Protein 3IPI (pdb70)

InterPro domains:
  IPR000092 Polyprenyl synthetase-like [PF00348] (38-240)
  IPR000092 Polyprenyl synthetase-like [cd00685] (33-288)
  IPR008949 Isoprenoid synthase domain superfamily [G3DSA:1.10.600.10] (10-295)
  IPR008949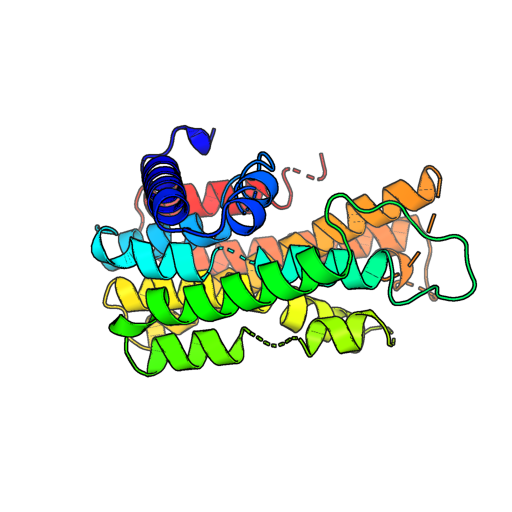 Isoprenoid synthase domain superfamily [SSF48576] (30-287)
  IPR053662 Geranylfarnesyl diphosphate synthase-like [NF040627] (11-295)

CATH classification: 1.10.600.10

B-factor: mean 26.93, std 13.24, range [8.99, 65.0]

Sequence (261 aa):
NIEEWEEYRYVEAGIKESITLIEDPGLKKVEHVCHSGGKRIRPIILLLVSEICSGSYSRSLNAALAVEHSASLIHDDLLDQGLVRRNLPSAPEKFGPSGALLCGDYLIAKSIAFISPYGEKVIQDFGKAGDAEGEVLDLKENDYFKCIYKKTASLFAISASIGAYTGGAEEELAERFSHFGNALGTAYQIVDDILEFLEVVEGETLPHIYKSTSKEEALKKSIDCVKLHVAAAKETLETFRECPARDKLFQITDYITVDLE

Radius of gyration: 18.59 Å; Cα contacts (8 Å, |Δi|>4): 343; chains: 1; bounding box: 44×39×52 Å

Secondary structure (DSSP, 8-state):
-GGGSHHHHHHHHHHHHHHHT--SHHHH--HHHHTT----HHHHHHHHHHHHHHS--GGGHHHHHHH--HHHHHHHHHHHHHTS-TTSPPPP-SS-HHHHHHHHHHHHHHHHHHHGGG-HHHHHHHHHH---HHHHHHH--HHHHHHHIIIIIHHHHHHHHHHHHHTT--HHHHHHHHHHHHHHHHHHHHHHHHHHHHHHHH---HHHH---S-HHHHHHHHHHHHHHHHHHHHHHHTTSPPSHHHHHHHHHHHHTTT---

GO terms:
  GO:0004659 prenyltransferase activity (F, IDA)

Structure (mmCIF, N/CA/C/O backbone):
data_3IPI
#
_entry.id   3IPI
#
_cell.length_a   68.160
_cell.length_b   81.273
_cell.length_c   49.689
_cell.angle_alpha   90.00
_cell.angle_beta   90.00
_cell.angle_gamma   90.00
#
_symmetry.space_group_name_H-M   'P 21 21 2'
#
loop_
_entity.id
_entity.type
_entity.pdbx_description
1 polymer Geranyltranstransferase
2 non-polymer 'MALONIC ACID'
3 water water
#
loop_
_atom_site.group_PDB
_atom_site.id
_atom_site.type_symbol
_atom_site.label_atom_id
_atom_site.label_alt_id
_atom_site.label_comp_id
_atom_site.label_asym_id
_atom_site.label_entity_id
_atom_site.label_seq_id
_atom_site.pdbx_PDB_ins_code
_atom_site.Cartn_x
_atom_site.Cartn_y
_atom_site.Cartn_z
_atom_site.occupancy
_atom_site.B_iso_or_equiv
_atom_site.auth_seq_id
_atom_site.auth_comp_id
_atom_site.auth_asym_id
_atom_site.auth_atom_id
_atom_site.pdbx_PDB_model_num
ATOM 1 N N . ASN A 1 4 ? 57.566 31.312 28.538 1.00 39.39 12 ASN A N 1
ATOM 2 C CA . ASN A 1 4 ? 56.402 30.382 28.607 1.00 40.02 12 ASN A CA 1
ATOM 3 C C . ASN A 1 4 ? 56.551 29.234 27.615 1.00 37.88 12 ASN A C 1
ATOM 4 O O . ASN A 1 4 ? 55.886 29.198 26.580 1.00 36.74 12 ASN A O 1
ATOM 9 N N . ILE A 1 5 ? 57.433 28.296 27.944 1.00 36.76 13 ILE A N 1
ATOM 10 C CA . ILE A 1 5 ? 57.679 27.141 27.093 1.00 34.48 13 ILE A CA 1
ATOM 11 C C . ILE A 1 5 ? 56.430 26.265 26.994 1.00 33.03 13 ILE A C 1
ATOM 12 O O . ILE A 1 5 ? 56.203 25.605 25.981 1.00 28.66 13 ILE A O 1
ATOM 17 N N . GLU A 1 6 ? 55.614 26.277 28.043 1.00 33.26 14 GLU A N 1
ATOM 18 C CA . GLU A 1 6 ? 54.393 25.480 28.061 1.00 35.03 14 GLU A CA 1
ATOM 19 C C . GLU A 1 6 ? 53.438 25.874 26.938 1.00 33.66 14 GLU A C 1
ATOM 20 O O . GLU A 1 6 ? 52.466 25.173 26.667 1.00 33.56 14 GLU A O 1
ATOM 26 N N . GLU A 1 7 ? 53.729 26.992 26.281 1.00 32.49 15 GLU A N 1
ATOM 27 C CA . GLU A 1 7 ? 52.895 27.478 25.187 1.00 31.07 15 GLU A CA 1
ATOM 28 C C . GLU A 1 7 ? 53.404 27.025 23.816 1.00 28.45 15 GLU A C 1
ATOM 29 O O . GLU A 1 7 ? 52.699 27.155 22.813 1.00 27.45 15 GLU A O 1
ATOM 35 N N . TRP A 1 8 ? 54.622 26.492 23.773 1.00 23.21 16 TRP A N 1
ATOM 36 C CA . TRP A 1 8 ? 55.208 26.040 22.513 1.00 22.08 16 TRP A CA 1
ATOM 37 C C . TRP A 1 8 ? 54.557 24.775 21.964 1.00 21.37 16 TRP A C 1
ATOM 38 O O . TRP A 1 8 ? 54.163 23.891 22.720 1.00 22.67 16 TRP A O 1
ATOM 49 N N . GLU A 1 9 ? 54.458 24.689 20.642 1.00 21.59 17 GLU A N 1
ATOM 50 C CA . GLU A 1 9 ? 53.884 23.515 19.999 1.00 22.52 17 GLU A CA 1
ATOM 51 C C . GLU A 1 9 ? 54.740 22.298 20.367 1.00 21.27 17 GLU A C 1
ATOM 52 O O . GLU A 1 9 ? 54.220 21.197 20.570 1.00 19.72 17 GLU A O 1
ATOM 58 N N . GLU A 1 10 ? 56.055 22.505 20.445 1.00 18.51 18 GLU A N 1
ATOM 59 C CA . GLU A 1 10 ? 56.979 21.429 20.796 1.00 17.65 18 GLU A CA 1
ATOM 60 C C . GLU A 1 10 ? 56.674 20.875 22.186 1.00 17.45 18 GLU A C 1
ATOM 61 O O . GLU A 1 10 ? 56.713 19.661 22.400 1.00 16.52 18 GLU A O 1
ATOM 67 N N . TYR A 1 11 ? 56.386 21.765 23.132 1.00 16.19 19 TYR A N 1
ATOM 68 C CA . TYR A 1 11 ? 56.068 21.342 24.493 1.00 17.09 19 TYR A CA 1
ATOM 69 C C . TYR A 1 11 ? 54.789 20.509 24.478 1.00 18.17 19 TYR A C 1
ATOM 70 O O . TYR A 1 11 ? 54.719 19.439 25.088 1.00 17.16 19 TYR A O 1
ATOM 79 N N . ARG A 1 12 ? 53.775 21.001 23.774 1.00 18.14 20 ARG A N 1
ATOM 80 C CA . ARG A 1 12 ? 52.500 20.295 23.705 1.00 18.75 20 ARG A CA 1
ATOM 81 C C . ARG A 1 12 ? 52.607 18.905 23.084 1.00 16.61 20 ARG A C 1
ATOM 82 O O . ARG A 1 12 ? 51.940 17.975 23.525 1.00 17.38 20 ARG A O 1
ATOM 90 N N . TYR A 1 13 ? 53.450 18.768 22.064 1.00 17.25 21 TYR A N 1
ATOM 91 C CA . TYR A 1 13 ? 53.635 17.486 21.393 1.00 15.20 21 TYR A CA 1
ATOM 92 C C . TYR A 1 13 ? 54.276 16.488 22.357 1.00 14.66 21 TYR A C 1
ATOM 93 O O . TYR A 1 13 ? 53.848 15.339 22.451 1.00 14.13 21 TYR A O 1
ATOM 102 N N . VAL A 1 14 ? 55.303 16.928 23.078 1.00 14.12 22 VAL A N 1
ATOM 103 C CA . VAL A 1 14 ? 55.961 16.055 24.042 1.00 15.22 22 VAL A CA 1
ATOM 104 C C . VAL A 1 14 ? 54.970 15.642 25.132 1.00 15.58 22 VAL A C 1
ATOM 105 O O . VAL A 1 14 ? 54.902 14.479 25.518 1.00 14.66 22 VAL A O 1
ATOM 109 N N . GLU A 1 15 ? 54.205 16.602 25.636 1.00 16.05 23 GLU A N 1
ATOM 110 C CA . GLU A 1 15 ? 53.231 16.301 26.678 1.00 17.50 23 GLU A CA 1
ATOM 111 C C . GLU A 1 15 ? 52.217 15.268 26.182 1.00 15.82 23 GLU A C 1
ATOM 112 O O . GLU A 1 15 ? 51.814 14.367 26.923 1.00 14.68 23 GLU A O 1
ATOM 118 N N . ALA A 1 16 ? 51.802 15.410 24.930 1.00 15.23 24 ALA A N 1
ATOM 119 C CA . ALA A 1 16 ? 50.855 14.481 24.325 1.00 15.20 24 ALA A CA 1
ATOM 120 C C . ALA A 1 16 ? 51.468 13.078 24.270 1.00 15.41 24 ALA A C 1
ATOM 121 O O . ALA A 1 16 ? 50.818 12.081 24.604 1.00 14.31 24 ALA A O 1
ATOM 123 N N . GLY A 1 17 ? 52.724 13.010 23.843 1.00 14.66 25 GLY A N 1
ATOM 124 C CA . GLY A 1 17 ? 53.412 11.733 23.766 1.00 13.23 25 GLY A CA 1
ATOM 125 C C . GLY A 1 17 ? 53.534 11.088 25.138 1.00 14.48 25 GLY A C 1
ATOM 126 O O . GLY A 1 17 ? 53.356 9.874 25.286 1.00 13.64 25 GLY A O 1
ATOM 127 N N . ILE A 1 18 ? 53.838 11.902 26.146 1.00 12.69 26 ILE A N 1
ATOM 128 C CA . ILE A 1 18 ? 53.983 11.413 27.515 1.00 12.59 26 ILE A CA 1
ATOM 129 C C . ILE A 1 18 ? 52.653 10.849 28.012 1.00 13.77 26 ILE A C 1
ATOM 130 O O . ILE A 1 18 ? 52.600 9.762 28.589 1.00 12.94 26 ILE A O 1
ATOM 135 N N . LYS A 1 19 ? 51.573 11.587 27.783 1.00 13.38 27 LYS A N 1
ATOM 136 C CA . LYS A 1 19 ? 50.273 11.116 28.213 1.00 12.84 27 LYS A CA 1
ATOM 137 C C . LYS A 1 19 ? 49.878 9.827 27.508 1.00 11.84 27 LYS A C 1
ATOM 138 O O . LYS A 1 19 ? 49.391 8.903 28.148 1.00 14.93 27 LYS A O 1
ATOM 144 N N . GLU A 1 20 ? 50.091 9.751 26.198 1.00 11.74 28 GLU A N 1
ATOM 145 C CA . GLU A 1 20 ? 49.745 8.538 25.461 1.00 15.17 28 GLU A CA 1
ATOM 146 C C . GLU A 1 20 ? 50.575 7.385 26.019 1.00 15.62 28 GLU A C 1
ATOM 147 O O . GLU A 1 20 ? 50.075 6.278 26.205 1.00 16.11 28 GLU A O 1
ATOM 153 N N . SER A 1 21 ? 51.845 7.667 26.297 1.00 15.20 29 SER A N 1
ATOM 154 C CA . SER A 1 21 ? 52.767 6.672 26.841 1.00 18.50 29 SER A CA 1
ATOM 155 C C . SER A 1 21 ? 52.233 6.094 28.151 1.00 17.48 29 SER A C 1
ATOM 156 O O . SER A 1 21 ? 52.308 4.886 28.394 1.00 18.01 29 SER A O 1
ATOM 159 N N . ILE A 1 22 ? 51.690 6.970 28.989 1.00 17.57 30 ILE A N 1
ATOM 160 C CA . ILE A 1 22 ? 51.139 6.567 30.276 1.00 16.98 30 ILE A CA 1
ATOM 161 C C . ILE A 1 22 ? 49.933 5.649 30.115 1.00 17.38 30 ILE A C 1
ATOM 162 O O . ILE A 1 22 ? 49.765 4.721 30.902 1.00 16.92 30 ILE A O 1
ATOM 167 N N . THR A 1 23 ? 49.106 5.887 29.094 1.00 16.28 31 THR A N 1
ATOM 168 C CA . THR A 1 23 ? 47.934 5.041 28.881 1.00 17.94 31 THR A CA 1
ATOM 169 C C . THR A 1 23 ? 48.314 3.598 28.551 1.00 18.69 31 THR A C 1
ATOM 170 O O . THR A 1 23 ? 47.485 2.702 28.662 1.00 18.65 31 THR A O 1
ATOM 174 N N . LEU A 1 24 ? 49.562 3.381 28.151 1.00 19.69 32 LEU A N 1
ATOM 175 C CA . LEU A 1 24 ? 50.045 2.047 27.787 1.00 20.91 32 LEU A CA 1
ATOM 176 C C . LEU A 1 24 ? 50.411 1.163 28.983 1.00 22.01 32 LEU A C 1
ATOM 177 O O . LEU A 1 24 ? 50.465 -0.066 28.866 1.00 21.04 32 LEU A O 1
ATOM 182 N N . ILE A 1 25 ? 50.672 1.786 30.126 1.00 20.93 33 ILE A N 1
ATOM 183 C CA . ILE A 1 25 ? 51.061 1.052 31.326 1.00 21.14 33 ILE A CA 1
ATOM 184 C C . ILE A 1 25 ? 49.901 0.272 31.936 1.00 22.99 33 ILE A C 1
ATOM 185 O O . ILE A 1 25 ? 48.917 0.858 32.375 1.00 22.58 33 ILE A O 1
ATOM 190 N N . GLU A 1 26 ? 50.034 -1.050 31.974 1.00 25.49 34 GLU A N 1
ATOM 191 C CA . GLU A 1 26 ? 48.993 -1.912 32.520 1.00 28.37 34 GLU A CA 1
ATOM 192 C C . GLU A 1 26 ? 49.013 -2.028 34.040 1.00 29.22 34 GLU A C 1
ATOM 193 O O . GLU A 1 26 ? 47.965 -1.976 34.680 1.00 29.62 34 GLU A O 1
ATOM 199 N N . ASP A 1 27 ? 50.197 -2.188 34.619 1.00 29.12 35 ASP A N 1
ATOM 200 C CA . ASP A 1 27 ? 50.300 -2.307 36.070 1.00 29.94 35 ASP A CA 1
ATOM 201 C C . ASP A 1 27 ? 49.887 -0.995 36.734 1.00 28.71 35 ASP A C 1
ATOM 202 O O . ASP A 1 27 ? 50.515 0.041 36.526 1.00 27.50 35 ASP A O 1
ATOM 207 N N . PRO A 1 28 ? 48.809 -1.026 37.537 1.00 30.24 36 PRO A N 1
ATOM 208 C CA . PRO A 1 28 ? 48.298 0.156 38.240 1.00 29.45 36 PRO A CA 1
ATOM 209 C C . PRO A 1 28 ? 49.364 0.874 39.060 1.00 29.04 36 PRO A C 1
ATOM 210 O O . PRO A 1 28 ? 49.453 2.102 39.037 1.00 28.81 36 PRO A O 1
ATOM 214 N N . GLY A 1 29 ? 50.165 0.097 39.784 1.00 29.27 37 GLY A N 1
ATOM 215 C CA . GLY A 1 29 ? 51.219 0.663 40.608 1.00 28.45 37 GLY A CA 1
ATOM 216 C C . GLY A 1 29 ? 52.272 1.394 39.800 1.00 27.05 37 GLY A C 1
ATOM 217 O O . GLY A 1 29 ? 52.629 2.525 40.128 1.00 25.98 37 GLY A O 1
ATOM 218 N N . LEU A 1 30 ? 52.785 0.748 38.755 1.00 24.84 38 LEU A N 1
ATOM 219 C CA . LEU A 1 30 ? 53.788 1.375 37.900 1.00 24.22 38 LEU A CA 1
ATOM 220 C C . LEU A 1 30 ? 53.211 2.627 37.253 1.00 22.24 38 LEU A C 1
ATOM 221 O O . LEU A 1 30 ? 53.859 3.671 37.203 1.00 21.35 38 LEU A O 1
ATOM 226 N N . LYS A 1 31 ? 51.988 2.517 36.751 1.00 21.52 39 LYS A N 1
ATOM 227 C CA . LYS A 1 31 ? 51.339 3.649 36.103 1.00 20.44 39 LYS A CA 1
ATOM 228 C C . LYS A 1 31 ? 51.286 4.830 37.065 1.00 20.13 39 LYS A C 1
ATOM 229 O O . LYS A 1 31 ? 51.619 5.956 36.703 1.00 18.74 39 LYS A O 1
ATOM 235 N N . LYS A 1 32 ? 50.885 4.568 38.304 1.00 21.49 40 LYS A N 1
ATOM 236 C CA . LYS A 1 32 ? 50.790 5.626 39.302 1.00 22.02 40 LYS A CA 1
ATOM 237 C C . LYS A 1 32 ? 52.157 6.270 39.565 1.00 20.83 40 LYS A C 1
ATOM 238 O O . LYS A 1 32 ? 52.268 7.491 39.695 1.00 19.92 40 LYS A O 1
ATOM 252 N N . VAL A 1 34 ? 54.811 6.358 37.472 1.00 19.45 42 VAL A N 1
ATOM 253 C CA . VAL A 1 34 ? 55.222 7.108 36.292 1.00 18.22 42 VAL A CA 1
ATOM 254 C C . VAL A 1 34 ? 54.476 8.435 36.225 1.00 17.13 42 VAL A C 1
ATOM 255 O O . VAL A 1 34 ? 55.064 9.470 35.923 1.00 20.42 42 VAL A O 1
ATOM 259 N N . GLU A 1 35 ? 53.182 8.401 36.512 1.00 19.49 43 GLU A N 1
ATOM 260 C CA . GLU A 1 35 ? 52.379 9.617 36.504 1.00 20.79 43 GLU A CA 1
ATOM 261 C C . GLU A 1 35 ? 52.977 10.630 37.484 1.00 22.17 43 GLU A C 1
ATOM 262 O O . GLU A 1 35 ? 53.019 11.831 37.204 1.00 22.44 43 GLU A O 1
ATOM 268 N N . HIS A 1 36 ? 53.460 10.142 38.624 1.00 23.75 44 HIS A N 1
ATOM 269 C CA . HIS A 1 36 ? 54.054 11.019 39.631 1.00 25.29 44 HIS A CA 1
ATOM 270 C C . HIS A 1 36 ? 55.339 11.686 39.149 1.00 25.91 44 HIS A C 1
ATOM 271 O O . HIS A 1 36 ? 55.498 12.899 39.279 1.00 25.58 44 HIS A O 1
ATOM 278 N N . VAL A 1 37 ? 56.259 10.898 38.601 1.00 26.59 45 VAL A N 1
ATOM 279 C CA . VAL A 1 37 ? 57.524 11.449 38.130 1.00 27.20 45 VAL A CA 1
ATOM 280 C C . VAL A 1 37 ? 57.353 12.444 36.984 1.00 27.00 45 VAL A C 1
ATOM 281 O O . VAL A 1 37 ? 58.147 13.375 36.846 1.00 25.85 45 VAL A O 1
ATOM 285 N N . CYS A 1 38 ? 56.318 12.255 36.170 1.00 25.40 46 CYS A N 1
ATOM 286 C CA . CYS A 1 38 ? 56.065 13.155 35.046 1.00 28.48 46 CYS A CA 1
ATOM 287 C C . CYS A 1 38 ? 55.351 14.420 35.509 1.00 30.40 46 CYS A C 1
ATOM 288 O O . CYS A 1 38 ? 55.478 15.477 34.896 1.00 29.78 46 CYS A O 1
ATOM 291 N N . HIS A 1 39 ? 54.603 14.300 36.599 1.00 34.70 47 HIS A N 1
ATOM 292 C CA . HIS A 1 39 ? 53.863 15.424 37.165 1.00 38.52 47 HIS A CA 1
ATOM 293 C C . HIS A 1 39 ? 54.769 16.183 38.137 1.00 40.11 47 HIS A C 1
ATOM 294 O O . HIS A 1 39 ? 54.407 16.416 39.293 1.00 40.11 47 HIS A O 1
ATOM 301 N N . SER A 1 40 ? 55.951 16.564 37.663 1.00 40.96 48 SER A N 1
ATOM 302 C CA . SER A 1 40 ? 56.910 17.284 38.495 1.00 42.63 48 SER A CA 1
ATOM 303 C C . SER A 1 40 ? 56.945 18.781 38.210 1.00 42.48 48 SER A C 1
ATOM 304 O O . SER A 1 40 ? 57.628 19.536 38.903 1.00 42.62 48 SER A O 1
ATOM 307 N N . GLY A 1 41 ? 56.206 19.208 37.191 1.00 42.35 49 GLY A N 1
ATOM 308 C CA . GLY A 1 41 ? 56.181 20.616 36.843 1.00 42.04 49 GLY A CA 1
ATOM 309 C C . GLY A 1 41 ? 57.378 21.010 36.000 1.00 41.11 49 GLY A C 1
ATOM 310 O O . GLY A 1 41 ? 57.595 22.193 35.727 1.00 42.70 49 GLY A O 1
ATOM 311 N N . GLY A 1 42 ? 58.158 20.015 35.590 1.00 39.50 50 GLY A N 1
ATOM 312 C CA . GLY A 1 42 ? 59.325 20.278 34.770 1.00 36.01 50 GLY A CA 1
ATOM 313 C C . GLY A 1 42 ? 58.949 20.869 33.424 1.00 33.20 50 GLY A C 1
ATOM 314 O O . GLY A 1 42 ? 57.780 20.860 33.034 1.00 32.06 50 GLY A O 1
ATOM 315 N N . LYS A 1 43 ? 59.942 21.375 32.702 1.00 29.53 51 LYS A N 1
ATOM 316 C CA . LYS A 1 43 ? 59.695 21.987 31.404 1.00 26.58 51 LYS A CA 1
ATOM 317 C C . LYS A 1 43 ? 60.033 21.083 30.219 1.00 23.13 51 LYS A C 1
ATOM 318 O O . LYS A 1 43 ? 60.056 21.540 29.081 1.00 20.80 51 LYS A O 1
ATOM 324 N N . ARG A 1 44 ? 60.293 19.805 30.485 1.00 20.00 52 ARG A N 1
ATOM 325 C CA . ARG A 1 44 ? 60.622 18.855 29.423 1.00 18.05 52 ARG A CA 1
ATOM 326 C C . ARG A 1 44 ? 61.715 19.420 28.508 1.00 15.93 52 ARG A C 1
ATOM 327 O O . ARG A 1 44 ? 61.639 19.314 27.280 1.00 15.01 52 ARG A O 1
ATOM 335 N N . ILE A 1 45 ? 62.740 20.002 29.112 1.00 14.87 53 ILE A N 1
ATOM 336 C CA . ILE A 1 45 ? 63.827 20.613 28.357 1.00 16.07 53 ILE A CA 1
ATOM 337 C C . ILE A 1 45 ? 64.545 19.705 27.360 1.00 14.96 53 ILE A C 1
ATOM 338 O O . ILE A 1 45 ? 64.703 20.062 26.190 1.00 16.00 53 ILE A O 1
ATOM 343 N N . ARG A 1 46 ? 64.985 18.539 27.817 1.00 13.91 54 ARG A N 1
ATOM 344 C CA . ARG A 1 46 ? 65.722 17.625 26.948 1.00 13.11 54 ARG A CA 1
ATOM 345 C C . ARG A 1 46 ? 64.948 17.170 25.709 1.00 12.83 54 ARG A C 1
ATOM 346 O O . ARG A 1 46 ? 65.453 17.269 24.590 1.00 9.93 54 ARG A O 1
ATOM 354 N N . PRO A 1 47 ? 63.717 16.660 25.884 1.00 11.94 55 PRO A N 1
ATOM 355 C CA . PRO A 1 47 ? 62.985 16.235 24.687 1.00 13.00 55 PRO A CA 1
ATOM 356 C C . PRO A 1 47 ? 62.636 17.403 23.761 1.00 12.76 55 PRO A C 1
ATOM 357 O O . PRO A 1 47 ? 62.591 17.245 22.543 1.00 13.32 55 PRO A O 1
ATOM 361 N N . ILE A 1 48 ? 62.394 18.577 24.335 1.00 13.16 56 ILE A N 1
ATOM 362 C CA . ILE A 1 48 ? 62.073 19.741 23.519 1.00 11.67 56 ILE A CA 1
ATOM 363 C C . ILE A 1 48 ? 63.306 20.131 22.700 1.00 10.95 56 ILE A C 1
ATOM 364 O O . ILE A 1 48 ? 63.205 20.436 21.517 1.00 11.49 56 ILE A O 1
ATOM 369 N N . ILE A 1 49 ? 64.477 20.096 23.323 1.00 9.38 57 ILE A N 1
ATOM 370 C CA . ILE A 1 49 ? 65.710 20.412 22.607 1.00 11.58 57 ILE A CA 1
ATOM 371 C C . ILE A 1 49 ? 65.848 19.457 21.421 1.00 12.16 57 ILE A C 1
ATOM 372 O O . ILE A 1 49 ? 66.234 19.866 20.324 1.00 11.61 57 ILE A O 1
ATOM 377 N N . LEU A 1 50 ? 65.510 18.188 21.633 1.00 12.04 58 LEU A N 1
ATOM 378 C CA . LEU A 1 50 ? 65.611 17.201 20.558 1.00 11.46 58 LEU A CA 1
ATOM 379 C C . LEU A 1 50 ? 64.694 17.556 19.392 1.00 12.68 58 LEU A C 1
ATOM 380 O O . LEU A 1 50 ? 65.109 17.499 18.232 1.00 11.87 58 LEU A O 1
ATOM 385 N N . LEU A 1 51 ? 63.447 17.916 19.692 1.00 12.54 59 LEU A N 1
ATOM 386 C CA . LEU A 1 51 ? 62.513 18.292 18.636 1.00 12.74 59 LEU A CA 1
ATOM 387 C C . LEU A 1 51 ?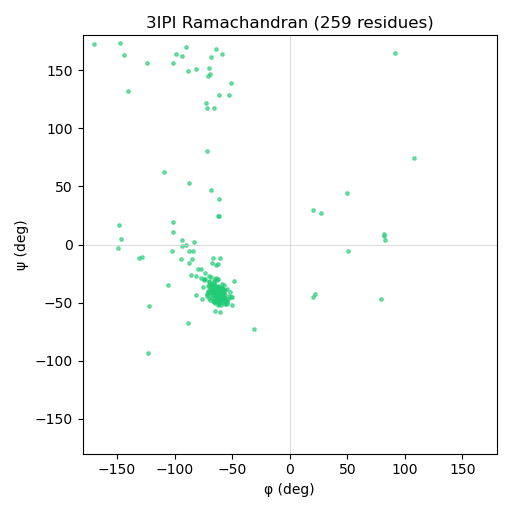 62.961 19.574 17.937 1.00 12.29 59 LEU A C 1
ATOM 388 O O . LEU A 1 51 ? 62.876 19.682 16.716 1.00 13.20 59 LEU A O 1
ATOM 393 N N . LEU A 1 52 ? 63.432 20.550 18.705 1.00 12.43 60 LEU A N 1
ATOM 394 C CA . LEU A 1 52 ? 63.868 21.811 18.109 1.00 14.01 60 LEU A CA 1
ATOM 395 C C . LEU A 1 52 ? 65.032 21.603 17.152 1.00 15.76 60 LEU A C 1
ATOM 396 O O . LEU A 1 52 ? 65.101 22.233 16.091 1.00 15.29 60 LEU A O 1
ATOM 401 N N . VAL A 1 53 ? 65.949 20.716 17.515 1.00 13.52 61 VAL A N 1
ATOM 402 C CA . VAL A 1 53 ? 67.084 20.456 16.640 1.00 14.03 61 VAL A CA 1
ATOM 403 C C . VAL A 1 53 ? 66.618 19.786 15.349 1.00 14.44 61 VAL A C 1
ATOM 404 O O . VAL A 1 53 ? 67.092 20.124 14.259 1.00 14.25 61 VAL A O 1
ATOM 408 N N . SER A 1 54 ? 65.681 18.847 15.461 1.00 14.87 62 SER A N 1
ATOM 409 C CA . SER A 1 54 ? 65.162 18.178 14.274 1.00 14.98 62 SER A CA 1
ATOM 410 C C . SER A 1 54 ? 64.556 19.239 13.357 1.00 16.81 62 SER A C 1
ATOM 411 O O . SER A 1 54 ? 64.725 19.176 12.132 1.00 17.21 62 SER A O 1
ATOM 414 N N . GLU A 1 55 ? 63.857 20.210 13.946 1.00 15.97 63 GLU A N 1
ATOM 415 C CA . GLU A 1 55 ? 63.245 21.297 13.171 1.00 19.52 63 GLU A CA 1
ATOM 416 C C . GLU A 1 55 ? 64.287 22.142 12.453 1.00 18.73 63 GLU A C 1
ATOM 417 O O . GLU A 1 55 ? 64.095 22.525 11.305 1.00 20.29 63 GLU A O 1
ATOM 423 N N . ILE A 1 56 ? 65.368 22.473 13.155 1.00 18.74 64 ILE A N 1
ATOM 424 C CA . ILE A 1 56 ? 66.446 23.269 12.576 1.00 18.94 64 ILE A CA 1
ATOM 425 C C . ILE A 1 56 ? 66.993 22.576 11.328 1.00 19.80 64 ILE A C 1
ATOM 426 O O . ILE A 1 56 ? 67.198 23.199 10.287 1.00 19.96 64 ILE A O 1
ATOM 431 N N . CYS A 1 57 ? 67.228 21.276 11.449 1.00 19.29 65 CYS A N 1
ATOM 432 C CA . CYS A 1 57 ? 67.785 20.482 10.362 1.00 20.10 65 CYS A CA 1
ATOM 433 C C . CYS A 1 57 ? 66.839 20.088 9.236 1.00 20.93 65 CYS A C 1
ATOM 434 O O . CYS A 1 57 ? 67.283 19.904 8.107 1.00 21.71 65 CYS A O 1
ATOM 437 N N . SER A 1 58 ? 65.550 19.950 9.528 1.00 20.50 66 SER A N 1
ATOM 438 C CA . SER A 1 58 ? 64.611 19.512 8.498 1.00 21.56 66 SER A CA 1
ATOM 439 C C . SER A 1 58 ? 63.343 20.332 8.349 1.00 22.89 66 SER A C 1
ATOM 440 O O . SER A 1 58 ? 62.601 20.148 7.386 1.00 24.16 66 SER A O 1
ATOM 443 N N . GLY A 1 59 ? 63.079 21.218 9.301 1.00 22.13 67 GLY A N 1
ATOM 444 C CA . GLY A 1 59 ? 61.871 22.017 9.232 1.00 23.63 67 GLY A CA 1
ATOM 445 C C . GLY A 1 59 ? 60.676 21.256 9.782 1.00 25.45 67 GLY A C 1
ATOM 446 O O . GLY A 1 59 ? 59.551 21.750 9.750 1.00 25.82 67 GLY A O 1
ATOM 447 N N . SER A 1 60 ? 60.926 20.053 10.295 1.00 23.48 68 SER A N 1
ATOM 448 C CA . SER A 1 60 ? 59.885 19.200 10.859 1.00 23.88 68 SER A CA 1
ATOM 449 C C . SER A 1 60 ? 60.404 18.426 12.071 1.00 22.95 68 SER A C 1
ATOM 450 O O . SER A 1 60 ? 61.612 18.316 12.269 1.00 21.08 68 SER A O 1
ATOM 453 N N . TYR A 1 61 ? 59.490 17.888 12.875 1.00 22.79 69 TYR A N 1
ATOM 454 C CA . TYR A 1 61 ? 59.881 17.118 14.053 1.00 23.29 69 TYR A CA 1
ATOM 455 C C . TYR A 1 61 ? 58.901 15.984 14.347 1.00 23.48 69 TYR A C 1
ATOM 456 O O . TYR A 1 61 ? 59.037 15.281 15.342 1.00 20.84 69 TYR A O 1
ATOM 465 N N . SER A 1 62 ? 57.921 15.798 13.472 1.00 25.11 70 SER A N 1
ATOM 466 C CA . SER A 1 62 ? 56.923 14.755 13.677 1.00 27.38 70 SER A CA 1
ATOM 467 C C . SER A 1 62 ? 57.541 13.390 13.987 1.00 27.86 70 SER A C 1
ATOM 468 O O . SER A 1 62 ? 57.198 12.749 14.994 1.00 27.31 70 SER A O 1
ATOM 471 N N . ARG A 1 63 ? 58.463 12.967 13.125 1.00 24.69 71 ARG A N 1
ATOM 472 C CA . ARG A 1 63 ? 59.142 11.675 13.247 1.00 24.34 71 ARG A CA 1
ATOM 473 C C . ARG A 1 63 ? 60.061 11.526 14.462 1.00 21.73 71 ARG A C 1
ATOM 474 O O . ARG A 1 63 ? 60.507 10.421 14.775 1.00 20.60 71 ARG A O 1
ATOM 482 N N . SER A 1 64 ? 60.343 12.625 15.147 1.00 18.67 72 SER A N 1
ATOM 483 C CA . SER A 1 64 ? 61.260 12.583 16.283 1.00 17.03 72 SER A CA 1
ATOM 484 C C . SER A 1 64 ? 60.633 12.397 17.654 1.00 15.41 72 SER A C 1
ATOM 485 O O . SER A 1 64 ? 61.352 12.324 18.653 1.00 13.92 72 SER A O 1
ATOM 488 N N . LEU A 1 65 ? 59.308 12.307 17.717 1.00 11.14 73 LEU A N 1
ATOM 489 C CA . LEU A 1 65 ? 58.646 12.177 19.012 1.00 11.60 73 LEU A CA 1
ATOM 490 C C . LEU A 1 65 ? 59.136 11.027 19.887 1.00 10.62 73 LEU A C 1
ATOM 491 O O . LEU A 1 65 ? 59.461 11.231 21.055 1.00 11.03 73 LEU A O 1
ATOM 496 N N . ASN A 1 66 ? 59.191 9.819 19.346 1.00 9.64 74 ASN A N 1
ATOM 497 C CA . ASN A 1 66 ? 59.617 8.700 20.175 1.00 12.21 74 ASN A CA 1
ATOM 498 C C . ASN A 1 66 ? 61.053 8.806 20.661 1.00 11.08 74 ASN A C 1
ATOM 499 O O . ASN A 1 66 ? 61.380 8.296 21.737 1.00 12.15 74 ASN A O 1
ATOM 504 N N . ALA A 1 67 ? 61.910 9.469 19.891 1.00 11.82 75 ALA A N 1
ATOM 505 C CA . ALA A 1 67 ? 63.289 9.626 20.331 1.00 10.23 75 ALA A CA 1
ATOM 506 C C . ALA A 1 67 ? 63.275 10.608 21.498 1.00 11.51 75 ALA A C 1
ATOM 507 O O . ALA A 1 67 ? 63.980 10.416 22.484 1.00 10.88 75 ALA A O 1
ATOM 509 N N . ALA A 1 68 ? 62.451 11.649 21.394 1.00 10.90 76 ALA A N 1
ATOM 510 C CA . ALA A 1 68 ? 62.360 12.643 22.461 1.00 9.96 76 ALA A CA 1
ATOM 511 C C . ALA A 1 68 ? 61.836 11.982 23.741 1.00 10.60 76 ALA A C 1
ATOM 512 O O . ALA A 1 68 ? 62.339 12.230 24.837 1.00 12.05 76 ALA A O 1
ATOM 514 N N . LEU A 1 69 ? 60.820 11.139 23.598 1.00 10.09 77 LEU A N 1
ATOM 515 C CA . LEU A 1 69 ? 60.244 10.452 24.751 1.00 11.04 77 LEU A CA 1
ATOM 516 C C . LEU A 1 69 ? 61.272 9.507 25.370 1.00 11.39 77 LEU A C 1
ATOM 517 O O . LEU A 1 69 ? 61.382 9.409 26.590 1.00 11.46 77 LEU A O 1
ATOM 522 N N . ALA A 1 70 ? 62.029 8.817 24.525 1.00 11.34 78 ALA A N 1
ATOM 523 C CA . ALA A 1 70 ? 63.055 7.895 25.014 1.00 12.17 78 ALA A CA 1
ATOM 524 C C . ALA A 1 70 ? 64.044 8.649 25.912 1.00 10.64 78 ALA A C 1
ATOM 525 O O . ALA A 1 70 ? 64.385 8.186 27.000 1.00 11.19 78 ALA A O 1
ATOM 527 N N . VAL A 1 71 ? 64.489 9.820 25.463 1.00 10.16 79 VAL A N 1
ATOM 528 C CA . VAL A 1 71 ? 65.431 10.624 26.235 1.00 11.61 79 VAL A CA 1
ATOM 529 C C . VAL A 1 71 ? 64.822 11.081 27.564 1.00 13.94 79 VAL A C 1
ATOM 530 O O . VAL A 1 71 ? 65.497 11.114 28.588 1.00 13.66 79 VAL A O 1
ATOM 534 N N . GLU A 1 72 ? 63.540 11.416 27.552 1.00 13.62 80 GLU A N 1
ATOM 535 C CA . GLU A 1 72 ? 62.892 11.864 28.780 1.00 14.22 80 GLU A CA 1
ATOM 536 C C . GLU A 1 72 ? 62.713 10.682 29.729 1.00 14.14 80 GLU A C 1
ATOM 537 O O . GLU A 1 72 ? 62.861 10.820 30.947 1.00 13.81 80 GLU A O 1
ATOM 559 N N . HIS A 1 75 ? 65.886 10.114 31.422 1.00 13.82 83 HIS A N 1
ATOM 560 C CA . HIS A 1 75 ? 66.115 11.127 32.444 1.00 15.24 83 HIS A CA 1
ATOM 561 C C . H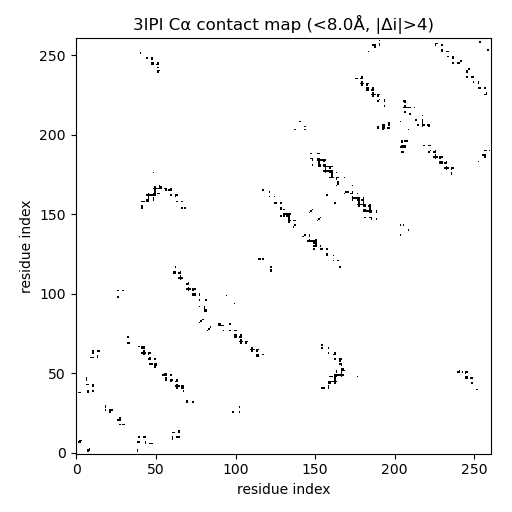IS A 1 75 ? 65.314 10.797 33.693 1.00 15.84 83 HIS A C 1
ATOM 562 O O . HIS A 1 75 ? 65.835 10.854 34.812 1.00 13.92 83 HIS A O 1
ATOM 569 N N . SER A 1 76 ? 64.043 10.460 33.500 1.00 13.26 84 SER A N 1
ATOM 570 C CA . SER A 1 76 ? 63.188 10.133 34.633 1.00 15.47 84 SER A CA 1
ATOM 571 C C . SER A 1 76 ? 63.708 8.916 35.386 1.00 14.69 84 SER A C 1
ATOM 572 O O . SER A 1 76 ? 63.682 8.882 36.614 1.00 14.75 84 SER A O 1
ATOM 575 N N . ALA A 1 77 ? 64.178 7.913 34.654 1.00 15.34 85 ALA A N 1
ATOM 576 C CA . ALA A 1 77 ? 64.701 6.720 35.309 1.00 15.48 85 ALA A CA 1
ATOM 577 C C . ALA A 1 77 ? 65.887 7.109 36.182 1.00 15.18 85 ALA A C 1
ATOM 578 O O . ALA A 1 77 ? 66.020 6.623 37.301 1.00 15.73 85 ALA A O 1
ATOM 580 N N . SER A 1 78 ? 66.744 7.992 35.678 1.00 16.50 86 SER A N 1
ATOM 581 C CA . SER A 1 78 ? 67.918 8.400 36.450 1.00 17.02 86 SER A CA 1
ATOM 582 C C . SER A 1 78 ? 67.542 9.173 37.712 1.00 17.36 86 SER A C 1
ATOM 583 O O . SER A 1 78 ? 68.194 9.023 38.745 1.00 16.63 86 SER A O 1
ATOM 586 N N . LEU A 1 79 ? 66.503 10.005 37.628 1.00 16.88 87 LEU A N 1
ATOM 587 C CA . LEU A 1 79 ? 66.052 10.781 38.784 1.00 18.30 87 LEU A CA 1
ATOM 588 C C . LEU A 1 79 ? 65.515 9.858 39.864 1.00 18.63 87 LEU A C 1
ATOM 589 O O . LEU A 1 79 ? 65.773 10.054 41.055 1.00 18.23 87 LEU A O 1
ATOM 594 N N . ILE A 1 80 ? 64.752 8.855 39.444 1.00 16.84 88 ILE A N 1
ATOM 595 C CA . ILE A 1 80 ? 64.181 7.901 40.381 1.00 17.17 88 ILE A CA 1
ATOM 596 C C . ILE A 1 80 ? 65.284 7.094 41.059 1.00 15.92 88 ILE A C 1
ATOM 597 O O . ILE A 1 80 ? 65.303 6.954 42.283 1.00 14.23 88 ILE A O 1
ATOM 602 N N . HIS A 1 81 ? 66.212 6.566 40.268 1.00 14.78 89 HIS A N 1
ATOM 603 C CA . HIS A 1 81 ? 67.296 5.775 40.844 1.00 16.14 89 HIS A CA 1
ATOM 604 C C . HIS A 1 81 ? 68.191 6.614 41.749 1.00 17.56 89 HIS A C 1
ATOM 605 O O . HIS A 1 81 ? 68.642 6.139 42.793 1.00 17.04 89 HIS A O 1
ATOM 612 N N . ASP A 1 82 ? 68.450 7.856 41.354 1.00 19.77 90 ASP A N 1
ATOM 613 C CA . ASP A 1 82 ? 69.280 8.735 42.171 1.00 21.54 90 ASP A CA 1
ATOM 614 C C . ASP A 1 82 ? 68.579 9.031 43.494 1.00 22.41 90 ASP A C 1
ATOM 615 O O . ASP A 1 82 ? 69.233 9.175 44.527 1.00 21.79 90 ASP A O 1
ATOM 620 N N . ASP A 1 83 ? 67.251 9.129 43.461 1.00 23.10 91 ASP A N 1
ATOM 621 C CA . ASP A 1 83 ? 66.494 9.387 44.682 1.00 24.83 91 ASP A CA 1
ATOM 622 C C . ASP A 1 83 ? 66.639 8.181 45.590 1.00 23.64 91 ASP A C 1
ATOM 623 O O . ASP A 1 83 ? 66.801 8.314 46.805 1.00 24.33 91 ASP A O 1
ATOM 628 N N . LEU A 1 84 ? 66.569 6.997 44.988 1.00 21.28 92 LEU A N 1
ATOM 629 C CA . LEU A 1 84 ? 66.705 5.757 45.736 1.00 19.77 92 LEU A CA 1
ATOM 630 C C . LEU A 1 84 ? 68.085 5.714 46.379 1.00 19.49 92 LEU A C 1
ATOM 631 O O . LEU A 1 84 ? 68.224 5.361 47.547 1.00 20.05 92 LEU A O 1
ATOM 636 N N . LEU A 1 85 ? 69.102 6.087 45.609 1.00 20.49 93 LEU A N 1
ATOM 637 C CA . LEU A 1 85 ? 70.471 6.104 46.102 1.00 22.33 93 LEU A CA 1
ATOM 638 C C . LEU A 1 85 ? 70.651 7.058 47.283 1.00 24.24 93 LEU A C 1
ATOM 639 O O . LEU A 1 85 ? 71.065 6.643 48.369 1.00 22.58 93 LEU A O 1
ATOM 644 N N . ASP A 1 86 ? 70.330 8.331 47.063 1.00 26.30 94 ASP A N 1
ATOM 645 C CA . ASP A 1 86 ? 70.477 9.360 48.090 1.00 29.49 94 ASP A CA 1
ATOM 646 C C . ASP A 1 86 ? 69.637 9.146 49.340 1.00 30.09 94 ASP A C 1
ATOM 647 O O . ASP A 1 86 ? 70.090 9.418 50.453 1.00 29.77 94 ASP A O 1
ATOM 652 N N . GLN A 1 87 ? 68.418 8.655 49.156 1.00 30.64 95 GLN A N 1
ATOM 653 C CA . GLN A 1 87 ? 67.501 8.463 50.269 1.00 33.27 95 GLN A CA 1
ATOM 654 C C . GLN A 1 87 ? 67.578 7.167 51.063 1.00 34.47 95 GLN A C 1
ATOM 655 O O . GLN A 1 87 ? 67.213 7.155 52.237 1.00 34.86 95 GLN A O 1
ATOM 661 N N . GLY A 1 88 ? 68.049 6.081 50.461 1.00 35.58 96 GLY A N 1
ATOM 662 C CA . GLY A 1 88 ? 68.089 4.845 51.222 1.00 36.29 96 GLY A CA 1
ATOM 663 C C . GLY A 1 88 ? 69.178 3.824 50.967 1.00 36.91 96 GLY A C 1
ATOM 664 O O . GLY A 1 88 ? 69.038 2.677 51.398 1.00 37.49 96 GLY A O 1
ATOM 665 N N . LEU A 1 89 ? 70.260 4.209 50.297 1.00 34.83 97 LEU A N 1
ATOM 666 C CA . LEU A 1 89 ? 71.327 3.251 50.028 1.00 33.94 97 LEU A CA 1
ATOM 667 C C . LEU A 1 89 ? 72.728 3.700 50.436 1.00 33.73 97 LEU A C 1
ATOM 668 O O . LEU A 1 89 ? 73.651 2.888 50.447 1.00 32.68 97 LEU A O 1
ATOM 673 N N . VAL A 1 90 ? 72.893 4.974 50.778 1.00 34.07 98 VAL A N 1
ATOM 674 C CA . VAL A 1 90 ? 74.217 5.480 51.139 1.00 36.49 98 VAL A CA 1
ATOM 675 C C . VAL A 1 90 ? 74.490 5.753 52.622 1.00 37.88 98 VAL A C 1
ATOM 676 O O . VAL A 1 90 ? 75.611 5.560 53.092 1.00 39.92 98 VAL A O 1
ATOM 680 N N . ARG A 1 91 ? 73.484 6.207 53.357 1.00 38.41 99 ARG A N 1
ATOM 681 C CA . ARG A 1 91 ? 73.663 6.495 54.781 1.00 40.33 99 ARG A CA 1
ATOM 682 C C . ARG A 1 91 ? 72.911 5.457 55.599 1.00 37.99 99 ARG A C 1
ATOM 683 O O . ARG A 1 91 ? 71.995 5.777 56.356 1.00 36.80 99 ARG A O 1
ATOM 691 N N . ARG A 1 92 ? 73.335 4.209 55.438 1.00 35.75 100 ARG A N 1
ATOM 692 C CA . ARG A 1 92 ? 72.723 3.056 56.085 1.00 34.53 100 ARG A CA 1
ATOM 693 C C . ARG A 1 92 ? 72.634 3.063 57.610 1.00 30.60 100 ARG A C 1
ATOM 694 O O . ARG A 1 92 ? 71.670 2.538 58.167 1.00 29.78 100 ARG A O 1
ATOM 702 N N . ASN A 1 93 ? 73.622 3.638 58.292 1.00 26.45 101 ASN A N 1
ATOM 703 C CA . ASN A 1 93 ? 73.595 3.658 59.757 1.00 24.41 101 ASN A CA 1
ATOM 704 C C . ASN A 1 93 ? 72.774 4.806 60.338 1.00 21.46 101 ASN A C 1
ATOM 705 O O . ASN A 1 93 ? 72.580 4.885 61.550 1.00 17.38 101 ASN A O 1
ATOM 710 N N . LEU A 1 94 ? 72.299 5.698 59.478 1.00 19.17 102 LEU A N 1
ATOM 711 C CA . LEU A 1 94 ? 71.518 6.840 59.944 1.00 20.62 102 LEU A CA 1
ATOM 712 C C . LEU A 1 94 ? 70.024 6.596 59.778 1.00 20.47 102 LEU A C 1
ATOM 713 O O . LEU A 1 94 ? 69.618 5.680 59.063 1.00 21.77 102 LEU A O 1
ATOM 718 N N . PRO A 1 95 ? 69.183 7.406 60.452 1.00 20.27 103 PRO A N 1
ATOM 719 C CA . PRO A 1 95 ? 67.732 7.247 60.351 1.00 21.30 103 PRO A CA 1
ATOM 720 C C . PRO A 1 95 ? 67.272 7.202 58.899 1.00 25.34 103 PRO A C 1
ATOM 721 O O . PRO A 1 95 ? 67.765 7.952 58.054 1.00 24.11 103 PRO A O 1
ATOM 725 N N . SER A 1 96 ? 66.334 6.306 58.615 1.00 29.59 104 SER A N 1
ATOM 726 C CA . SER A 1 96 ? 65.809 6.143 57.267 1.00 34.24 104 SER A CA 1
ATOM 727 C C . SER A 1 96 ? 65.136 7.421 56.789 1.00 36.43 104 SER A C 1
ATOM 728 O O . SER A 1 96 ? 64.282 7.975 57.480 1.00 37.29 104 SER A O 1
ATOM 731 N N . ALA A 1 97 ? 65.529 7.889 55.608 1.00 38.93 105 ALA A N 1
ATOM 732 C CA . ALA A 1 97 ? 64.949 9.099 55.039 1.00 41.34 105 ALA A CA 1
ATOM 733 C C . ALA A 1 97 ? 63.616 8.758 54.379 1.00 43.02 105 ALA A C 1
ATOM 734 O O . ALA A 1 97 ? 63.411 7.636 53.917 1.00 43.14 105 ALA A O 1
ATOM 736 N N . PRO A 1 98 ? 62.686 9.725 54.330 1.00 44.76 106 PRO A N 1
ATOM 737 C CA . PRO A 1 98 ? 61.374 9.496 53.717 1.00 45.59 106 PRO A CA 1
ATOM 738 C C . PRO A 1 98 ? 61.477 9.338 52.201 1.00 46.33 106 PRO A C 1
ATOM 739 O O . PRO A 1 98 ? 62.328 9.961 51.562 1.00 46.54 106 PRO A O 1
ATOM 743 N N . GLU A 1 99 ? 60.613 8.504 51.633 1.00 47.20 107 GLU A N 1
ATOM 744 C CA . GLU A 1 99 ? 60.614 8.267 50.193 1.00 47.71 107 GLU A CA 1
ATOM 745 C C . GLU A 1 99 ? 59.195 8.160 49.643 1.00 46.60 107 GLU A C 1
ATOM 746 O O . GLU A 1 99 ? 58.362 7.443 50.196 1.00 48.06 107 GLU A O 1
ATOM 752 N N . LYS A 1 100 ? 58.928 8.874 48.553 1.00 44.93 108 LYS A N 1
ATOM 753 C CA . LYS A 1 100 ? 57.610 8.852 47.926 1.00 43.18 108 LYS A CA 1
ATOM 754 C C . LYS A 1 100 ? 57.238 7.433 47.514 1.00 41.37 108 LYS A C 1
ATOM 755 O O . LYS A 1 100 ? 56.142 6.959 47.812 1.00 40.94 108 LYS A O 1
ATOM 761 N N . PHE A 1 101 ? 58.149 6.758 46.822 1.00 37.79 109 PHE A N 1
ATOM 762 C CA . PHE A 1 101 ? 57.899 5.384 46.408 1.00 36.49 109 PHE A CA 1
ATOM 763 C C . PHE A 1 101 ? 58.663 4.484 47.365 1.00 34.77 109 PHE A C 1
ATOM 764 O O . PHE A 1 101 ? 59.642 4.912 47.976 1.00 35.44 109 PHE A O 1
ATOM 772 N N . GLY A 1 102 ? 58.220 3.244 47.505 1.00 33.12 110 GLY A N 1
ATOM 773 C CA . GLY A 1 102 ? 58.947 2.336 48.369 1.00 31.91 110 GLY A CA 1
ATOM 774 C C . GLY A 1 102 ? 60.272 2.086 47.671 1.00 29.13 110 GLY A C 1
ATOM 775 O O . GLY A 1 102 ? 60.377 2.357 46.474 1.00 28.62 110 GLY A O 1
ATOM 776 N N . PRO A 1 103 ? 61.304 1.596 48.374 1.00 28.64 111 PRO A N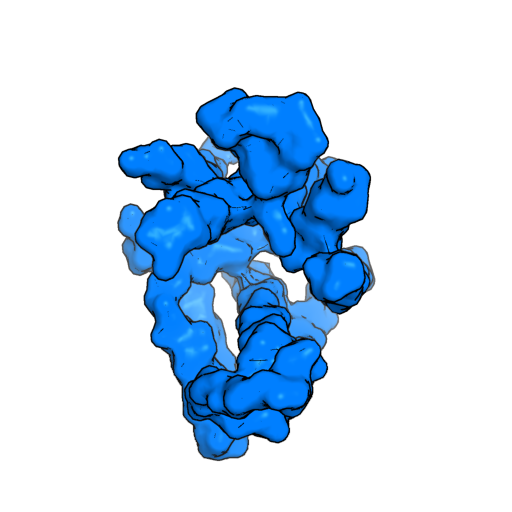 1
ATOM 777 C CA . PRO A 1 103 ? 62.596 1.344 47.723 1.00 26.68 111 PRO A CA 1
ATOM 778 C C . PRO A 1 103 ? 62.485 0.390 46.528 1.00 25.26 111 PRO A C 1
ATOM 779 O O . PRO A 1 103 ? 63.053 0.643 45.462 1.00 23.26 111 PRO A O 1
ATOM 783 N N . SER A 1 104 ? 61.754 -0.706 46.711 1.00 23.06 112 SER A N 1
ATOM 784 C CA . SER A 1 104 ? 61.586 -1.687 45.647 1.00 22.95 112 SER A CA 1
ATOM 785 C C . SER A 1 104 ? 60.866 -1.055 44.458 1.00 21.84 112 SER A C 1
ATOM 786 O O . SER A 1 104 ? 61.227 -1.288 43.304 1.00 20.35 112 SER A O 1
ATOM 789 N N . GLY A 1 105 ? 59.854 -0.246 44.752 1.00 20.69 113 GLY A N 1
ATOM 790 C CA . GLY A 1 105 ? 59.098 0.412 43.701 1.00 20.08 113 GLY A CA 1
ATOM 791 C C . GLY A 1 105 ? 59.956 1.354 42.877 1.00 18.88 113 GLY A C 1
ATOM 792 O O . GLY A 1 105 ? 59.870 1.364 41.647 1.00 18.69 113 GLY A O 1
ATOM 793 N N . ALA A 1 106 ? 60.787 2.143 43.553 1.00 17.34 114 ALA A N 1
ATOM 794 C CA . ALA A 1 106 ? 61.668 3.089 42.873 1.00 16.95 114 ALA A CA 1
ATOM 795 C C . ALA A 1 106 ? 62.633 2.361 41.937 1.00 16.63 114 ALA A C 1
ATOM 796 O O . ALA A 1 106 ? 62.828 2.769 40.792 1.00 16.27 114 ALA A O 1
ATOM 798 N N . LEU A 1 107 ? 63.235 1.283 42.426 1.00 14.79 115 LEU A N 1
ATOM 799 C CA . LEU A 1 107 ? 64.173 0.515 41.610 1.00 15.98 115 LEU A CA 1
ATOM 800 C C . LEU A 1 107 ? 63.508 -0.067 40.357 1.00 15.25 115 LEU A C 1
ATOM 801 O O . LEU A 1 107 ? 64.011 0.096 39.242 1.00 14.85 115 LEU A O 1
ATOM 806 N N . LEU A 1 108 ? 62.377 -0.738 40.544 1.00 14.27 116 LEU A N 1
ATOM 807 C CA . LEU A 1 108 ? 61.670 -1.360 39.432 1.00 15.23 116 LEU A CA 1
ATOM 808 C C . LEU A 1 108 ? 61.062 -0.370 38.439 1.00 15.16 116 LEU A C 1
ATOM 809 O O . LEU A 1 108 ? 61.027 -0.638 37.231 1.00 15.89 116 LEU A O 1
ATOM 814 N N . CYS A 1 109 ? 60.587 0.768 38.934 1.00 13.83 117 CYS A N 1
ATOM 815 C CA . CYS A 1 109 ? 60.010 1.776 38.054 1.00 14.17 117 CYS A CA 1
ATOM 816 C C . CYS A 1 109 ? 61.113 2.316 37.146 1.00 14.28 117 CYS A C 1
ATOM 817 O O . CYS A 1 109 ? 60.897 2.538 35.954 1.00 13.33 117 CYS A O 1
ATOM 820 N N . GLY A 1 110 ? 62.293 2.530 37.721 1.00 13.66 118 GLY A N 1
ATOM 821 C CA . GLY A 1 110 ? 63.413 3.015 36.936 1.00 13.12 118 GLY A CA 1
ATOM 822 C C . GLY A 1 110 ? 63.803 1.999 35.874 1.00 13.69 118 GLY A C 1
ATOM 823 O O . GLY A 1 110 ? 64.037 2.354 34.714 1.00 13.37 118 GLY A O 1
ATOM 824 N N . ASP A 1 111 ? 63.872 0.725 36.254 1.00 12.17 119 ASP A N 1
ATOM 825 C CA . ASP A 1 111 ? 64.236 -0.312 35.297 1.00 12.42 119 ASP A CA 1
ATOM 826 C C . ASP A 1 111 ? 63.197 -0.399 34.185 1.00 13.53 119 ASP A C 1
ATOM 827 O O . ASP A 1 111 ? 63.528 -0.595 33.019 1.00 11.98 119 ASP A O 1
ATOM 832 N N . TYR A 1 112 ? 61.935 -0.252 34.558 1.00 12.32 120 TYR A N 1
ATOM 833 C CA . TYR A 1 112 ? 60.851 -0.302 33.592 1.00 12.95 120 TYR A CA 1
ATOM 834 C C . TYR A 1 112 ? 61.007 0.820 32.562 1.00 13.61 120 TYR A C 1
ATOM 835 O O . TYR A 1 112 ? 60.896 0.587 31.357 1.00 12.55 120 TYR A O 1
ATOM 844 N N . LEU A 1 113 ? 61.269 2.033 33.045 1.00 13.39 121 LEU A N 1
ATOM 845 C CA . LEU A 1 113 ? 61.427 3.187 32.169 1.00 12.53 121 LEU A CA 1
ATOM 846 C C . LEU A 1 113 ? 62.630 3.068 31.233 1.00 12.81 121 LEU A C 1
ATOM 847 O O . LEU A 1 113 ? 62.554 3.459 30.067 1.00 11.39 121 LEU A O 1
ATOM 852 N N . ILE A 1 114 ? 63.738 2.527 31.727 1.00 13.18 122 ILE A N 1
ATOM 853 C CA . ILE A 1 114 ? 64.900 2.366 30.856 1.00 12.60 122 ILE A CA 1
ATOM 854 C C . ILE A 1 114 ? 64.542 1.405 29.730 1.00 12.50 122 ILE A C 1
ATOM 855 O O . ILE A 1 114 ? 64.789 1.689 28.556 1.00 12.66 122 ILE A O 1
ATOM 860 N N . ALA A 1 115 ? 63.947 0.270 30.085 1.00 11.56 123 ALA A N 1
ATOM 861 C CA . ALA A 1 115 ? 63.558 -0.722 29.085 1.00 11.53 123 ALA A CA 1
ATOM 862 C C . ALA A 1 115 ? 62.577 -0.120 28.081 1.00 12.55 123 ALA A C 1
ATOM 863 O O . ALA A 1 115 ? 62.657 -0.373 26.867 1.00 11.58 123 ALA A O 1
ATOM 865 N N . LYS A 1 116 ? 61.642 0.670 28.593 1.00 11.77 124 LYS A N 1
ATOM 866 C CA . LYS A 1 116 ? 60.655 1.304 27.733 1.00 12.38 124 LYS A CA 1
ATOM 867 C C . LYS A 1 116 ? 61.355 2.249 26.760 1.00 12.66 124 LYS A C 1
ATOM 868 O O . LYS A 1 116 ? 60.988 2.319 25.593 1.00 12.58 124 LYS A O 1
ATOM 874 N N . SER A 1 117 ? 62.382 2.956 27.223 1.00 12.59 125 SER A N 1
ATOM 875 C CA . SER A 1 117 ? 63.095 3.879 26.341 1.00 12.77 125 SER A CA 1
ATOM 876 C C . SER A 1 117 ? 63.748 3.104 25.190 1.00 12.27 125 SER A C 1
ATOM 877 O O . SER A 1 117 ? 63.904 3.622 24.086 1.00 11.73 125 SER A O 1
ATOM 880 N N . ILE A 1 118 ? 64.105 1.849 25.445 1.00 11.38 126 ILE A N 1
ATOM 881 C CA . ILE A 1 118 ? 64.716 1.014 24.411 1.00 11.83 126 ILE A CA 1
ATOM 882 C C . ILE A 1 118 ? 63.672 0.739 23.329 1.00 12.80 126 ILE A C 1
ATOM 883 O O . ILE A 1 118 ? 63.954 0.814 22.130 1.00 11.20 126 ILE A O 1
ATOM 888 N N . ALA A 1 119 ? 62.457 0.426 23.757 1.00 12.76 127 ALA A N 1
ATOM 889 C CA . ALA A 1 119 ? 61.390 0.152 22.808 1.00 12.65 127 ALA A CA 1
ATOM 890 C C . ALA A 1 119 ? 61.088 1.406 21.979 1.00 13.27 127 ALA A C 1
ATOM 891 O O . ALA A 1 119 ? 60.835 1.319 20.774 1.00 12.23 127 ALA A O 1
ATOM 893 N N . PHE A 1 120 ? 61.116 2.576 22.619 1.00 12.99 128 PHE A N 1
ATOM 894 C CA . PHE A 1 120 ? 60.828 3.819 21.902 1.00 12.22 128 PHE A CA 1
ATOM 895 C C . PHE A 1 120 ? 61.961 4.295 20.990 1.00 11.77 128 PHE A C 1
ATOM 896 O O . PHE A 1 120 ? 61.708 4.916 19.962 1.00 13.68 128 PHE A O 1
ATOM 904 N N . ILE A 1 121 ? 63.207 3.994 21.343 1.00 12.79 129 ILE A N 1
ATOM 905 C CA . ILE A 1 121 ? 64.337 4.425 20.516 1.00 11.37 129 ILE A CA 1
ATOM 906 C C . ILE A 1 121 ? 64.606 3.434 19.375 1.00 13.30 129 ILE A C 1
ATOM 907 O O . ILE A 1 121 ? 65.326 3.748 18.427 1.00 10.27 129 ILE A O 1
ATOM 912 N N . SER A 1 122 ? 63.989 2.258 19.455 1.00 11.98 130 SER A N 1
ATOM 913 C CA . SER A 1 122 ? 64.211 1.179 18.487 1.00 13.20 130 SER A CA 1
ATOM 914 C C . SER A 1 122 ? 64.173 1.409 16.972 1.00 12.90 130 SER A C 1
ATOM 915 O O . SER A 1 122 ? 64.878 0.726 16.230 1.00 12.85 130 SER A O 1
ATOM 918 N N . PRO A 1 123 ? 63.364 2.357 16.483 1.00 14.91 131 PRO A N 1
ATOM 919 C CA . PRO A 1 123 ? 63.371 2.517 15.024 1.00 15.16 131 PRO A CA 1
ATOM 920 C C . PRO A 1 123 ? 64.383 3.503 14.446 1.00 14.52 131 PRO A C 1
ATOM 921 O O . PRO A 1 123 ? 64.467 3.650 13.228 1.00 15.26 131 PRO A O 1
ATOM 925 N N . TYR A 1 124 ? 65.170 4.153 15.296 1.00 12.59 132 TYR A N 1
ATOM 926 C CA . TYR A 1 124 ? 66.092 5.167 14.798 1.00 14.30 132 TYR A CA 1
ATOM 927 C C . TYR A 1 124 ? 67.457 4.787 14.235 1.00 12.72 132 TYR A C 1
ATOM 928 O O . TYR A 1 124 ? 68.225 5.668 13.842 1.00 14.16 132 TYR A O 1
ATOM 937 N N . GLY A 1 125 ? 67.771 3.499 14.174 1.00 13.62 133 GLY A N 1
ATOM 938 C CA . GLY A 1 125 ? 69.046 3.111 13.596 1.00 12.76 133 GLY A CA 1
ATOM 939 C C . GLY A 1 125 ? 70.226 2.967 14.533 1.00 14.29 133 GLY A C 1
ATOM 940 O O . GLY A 1 125 ? 70.210 3.445 15.666 1.00 11.11 133 GLY A O 1
ATOM 941 N N . GLU A 1 126 ? 71.271 2.321 14.027 1.00 14.68 134 GLU A N 1
ATOM 942 C CA . GLU A 1 126 ? 72.480 2.042 14.795 1.00 16.53 134 GLU A CA 1
ATOM 943 C C . GLU A 1 126 ? 73.198 3.226 15.453 1.00 15.26 134 GLU A C 1
ATOM 944 O O . GLU A 1 126 ? 73.518 3.175 16.641 1.00 15.74 134 GLU A O 1
ATOM 950 N N . LYS A 1 127 ? 73.457 4.288 14.704 1.00 15.36 135 LYS A N 1
ATOM 951 C CA . LYS A 1 127 ? 74.172 5.427 15.279 1.00 14.93 135 LYS A CA 1
ATOM 952 C C . LYS A 1 127 ? 73.422 6.060 16.448 1.00 13.75 135 LYS A C 1
ATOM 953 O O . LYS A 1 127 ? 73.995 6.296 17.517 1.00 11.57 135 LYS A O 1
ATOM 959 N N . VAL A 1 128 ? 72.138 6.327 16.248 1.00 12.89 136 VAL A N 1
ATOM 960 C CA . VAL A 1 128 ? 71.337 6.938 17.302 1.00 12.46 136 VAL A CA 1
ATOM 961 C C . VAL A 1 128 ? 71.232 6.033 18.524 1.00 13.44 136 VAL A C 1
ATOM 962 O O . VAL A 1 128 ? 71.417 6.483 19.656 1.00 12.75 136 VAL A O 1
ATOM 966 N N . ILE A 1 129 ? 70.950 4.755 18.293 1.00 12.12 137 ILE A N 1
ATOM 967 C CA . ILE A 1 129 ? 70.793 3.818 19.399 1.00 11.80 137 ILE A CA 1
ATOM 968 C C . ILE A 1 129 ? 72.109 3.586 20.140 1.00 13.68 137 ILE A C 1
ATOM 969 O O . ILE A 1 129 ? 72.120 3.452 21.363 1.00 11.54 137 ILE A O 1
ATOM 974 N N . GLN A 1 130 ? 73.219 3.573 19.413 1.00 10.49 138 GLN A N 1
ATOM 975 C CA . GLN A 1 130 ? 74.511 3.392 20.061 1.00 13.41 138 GLN A CA 1
ATOM 976 C C . GLN A 1 130 ? 74.809 4.616 20.937 1.00 13.47 138 GLN A C 1
ATOM 977 O O . GLN A 1 130 ? 75.305 4.478 22.053 1.00 14.73 138 GLN A O 1
ATOM 983 N N . ASP A 1 131 ? 74.500 5.809 20.435 1.00 13.40 139 ASP A N 1
ATOM 984 C CA . ASP A 1 131 ? 74.725 7.042 21.206 1.00 12.21 139 ASP A CA 1
ATOM 985 C C . ASP A 1 131 ? 73.859 7.040 22.462 1.00 13.46 139 ASP A C 1
ATOM 986 O O . ASP A 1 131 ? 74.287 7.474 23.534 1.00 11.47 139 ASP A O 1
ATOM 991 N N . PHE A 1 132 ? 72.629 6.564 22.309 1.00 12.24 140 PHE A N 1
ATOM 992 C CA . PHE A 1 132 ? 71.684 6.491 23.417 1.00 12.00 140 PHE A CA 1
ATOM 993 C C . PHE A 1 132 ? 72.253 5.565 24.494 1.00 12.47 140 PHE A C 1
ATOM 994 O O . PHE A 1 132 ? 72.262 5.898 25.687 1.00 11.51 140 PHE A O 1
ATOM 1002 N N . GLY A 1 133 ? 72.738 4.401 24.065 1.00 12.21 141 GLY A N 1
ATOM 1003 C CA . GLY A 1 133 ? 73.305 3.446 25.001 1.00 13.09 141 GLY A CA 1
ATOM 1004 C C . GLY A 1 133 ? 74.519 4.013 25.708 1.00 13.79 141 GLY A C 1
ATOM 1005 O O . GLY A 1 133 ? 74.682 3.849 26.919 1.00 14.65 141 GLY A O 1
ATOM 1006 N N . LYS A 1 134 ? 75.381 4.684 24.955 1.00 14.88 142 LYS A N 1
ATOM 1007 C CA . LYS A 1 134 ? 76.580 5.275 25.533 1.00 17.88 142 LYS A CA 1
ATOM 1008 C C . LYS A 1 134 ? 76.251 6.339 26.582 1.00 16.41 142 LYS A C 1
ATOM 1009 O O . LYS A 1 134 ? 76.952 6.468 27.589 1.00 16.55 142 LYS A O 1
ATOM 1015 N N . ALA A 1 135 ? 75.188 7.098 26.348 1.00 13.85 143 ALA A N 1
ATOM 1016 C CA . ALA A 1 135 ? 74.789 8.128 27.297 1.00 14.48 143 ALA A CA 1
ATOM 1017 C C . ALA A 1 135 ? 74.314 7.465 28.592 1.00 13.37 143 ALA A C 1
ATOM 1018 O O . ALA A 1 135 ? 74.600 7.948 29.684 1.00 15.25 143 ALA A O 1
ATOM 1020 N N . GLY A 1 136 ? 73.596 6.352 28.458 1.00 13.59 144 GLY A N 1
ATOM 1021 C CA . GLY A 1 136 ? 73.117 5.633 29.624 1.00 13.58 144 GLY A CA 1
ATOM 1022 C C . GLY A 1 136 ? 74.298 5.138 30.436 1.00 14.09 144 GLY A C 1
ATOM 1023 O O . GLY A 1 136 ? 74.282 5.171 31.663 1.00 13.69 144 GLY A O 1
ATOM 1032 N N . ASP A 1 138 ? 77.374 6.481 30.439 1.00 17.81 146 ASP A N 1
ATOM 1033 C CA . ASP A 1 138 ? 78.026 7.655 31.020 1.00 16.47 146 ASP A CA 1
ATOM 1034 C C . ASP A 1 138 ? 77.309 8.069 32.299 1.00 16.23 146 ASP A C 1
ATOM 1035 O O . ASP A 1 138 ? 77.942 8.426 33.293 1.00 15.54 146 ASP A O 1
ATOM 1048 N N . ALA A 1 140 ? 75.527 6.227 34.435 1.00 16.89 148 ALA A N 1
ATOM 1049 C CA . ALA A 1 140 ? 75.771 5.306 35.538 1.00 17.55 148 ALA A CA 1
ATOM 1050 C C . ALA A 1 140 ? 77.177 5.539 36.092 1.00 18.38 148 ALA A C 1
ATOM 1051 O O . ALA A 1 140 ? 77.372 5.609 37.308 1.00 19.11 148 ALA A O 1
ATOM 1053 N N . GLU A 1 141 ? 78.150 5.659 35.192 1.00 18.34 149 GLU A N 1
ATOM 1054 C CA . GLU A 1 141 ? 79.542 5.887 35.579 1.00 21.58 149 GLU A CA 1
ATOM 1055 C C . GLU A 1 141 ? 79.650 7.233 36.280 1.00 21.46 149 GLU A C 1
ATOM 1056 O O . GLU A 1 141 ? 80.402 7.387 37.240 1.00 21.47 149 GLU A O 1
ATOM 1062 N N . GLY A 1 142 ? 78.886 8.204 35.790 1.00 20.68 150 GLY A N 1
ATOM 1063 C CA . GLY A 1 142 ? 78.898 9.529 36.379 1.00 23.53 150 GLY A CA 1
ATOM 1064 C C . GLY A 1 142 ? 78.408 9.524 37.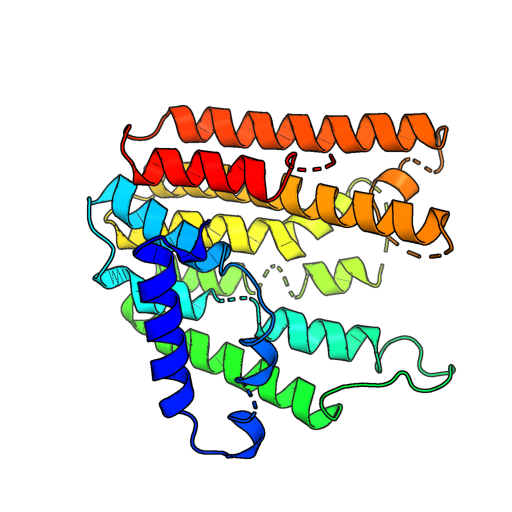812 1.00 24.81 150 GLY A C 1
ATOM 1065 O O . GLY A 1 142 ? 78.967 10.211 38.670 1.00 25.20 150 GLY A O 1
ATOM 1066 N N . GLU A 1 143 ? 77.362 8.746 38.076 1.00 23.65 151 GLU A N 1
ATOM 1067 C CA . GLU A 1 143 ? 76.807 8.656 39.421 1.00 26.40 151 GLU A CA 1
ATOM 1068 C C . GLU A 1 143 ? 77.789 7.927 40.331 1.00 26.05 151 GLU A C 1
ATOM 1069 O O . GLU A 1 143 ? 77.940 8.288 41.495 1.00 27.65 151 GLU A O 1
ATOM 1075 N N . VAL A 1 144 ? 78.462 6.906 39.802 1.00 27.97 152 VAL A N 1
ATOM 1076 C CA . VAL A 1 144 ? 79.438 6.167 40.593 1.00 31.44 152 VAL A CA 1
ATOM 1077 C C . VAL A 1 144 ? 80.528 7.136 41.055 1.00 34.30 152 VAL A C 1
ATOM 1078 O O . VAL A 1 144 ? 80.930 7.123 42.217 1.00 34.75 152 VAL A O 1
ATOM 1082 N N . LEU A 1 145 ? 81.000 7.976 40.139 1.00 36.83 153 LEU A N 1
ATOM 1083 C CA . LEU A 1 145 ? 82.022 8.966 40.465 1.00 39.74 153 LEU A CA 1
ATOM 1084 C C . LEU A 1 145 ? 81.461 9.974 41.458 1.00 41.14 153 LEU A C 1
ATOM 1085 O O . LEU A 1 145 ? 82.120 10.338 42.431 1.00 42.08 153 LEU A O 1
ATOM 1090 N N . ASP A 1 146 ? 80.236 10.418 41.199 1.00 42.59 154 ASP A N 1
ATOM 1091 C CA . ASP A 1 146 ? 79.563 11.399 42.038 1.00 45.30 154 ASP A CA 1
ATOM 1092 C C . ASP A 1 146 ? 79.557 11.023 43.518 1.00 47.31 154 ASP A C 1
ATOM 1093 O O . ASP A 1 146 ? 79.757 11.878 44.381 1.00 47.38 154 ASP A O 1
ATOM 1098 N N . LEU A 1 147 ? 79.330 9.747 43.811 1.00 48.58 155 LEU A N 1
ATOM 1099 C CA . LEU A 1 147 ? 79.289 9.294 45.196 1.00 51.00 155 LEU A CA 1
ATOM 1100 C C . LEU A 1 147 ? 80.649 8.898 45.765 1.00 51.68 155 LEU A C 1
ATOM 1101 O O . LEU A 1 147 ? 80.806 8.793 46.980 1.00 52.44 155 LEU A O 1
ATOM 1106 N N . LYS A 1 148 ? 81.631 8.687 44.894 1.00 52.75 156 LYS A N 1
ATOM 1107 C CA . LYS A 1 148 ? 82.970 8.313 45.343 1.00 54.22 156 LYS A CA 1
ATOM 1108 C C . LYS A 1 148 ? 83.819 9.550 45.617 1.00 54.37 156 LYS A C 1
ATOM 1109 O O . LYS A 1 148 ? 83.297 10.620 45.933 1.00 54.40 156 LYS A O 1
ATOM 1115 N N . GLU A 1 156 ? 88.750 18.096 41.316 1.00 54.60 164 GLU A N 1
ATOM 1116 C CA . GLU A 1 156 ? 88.838 19.013 40.186 1.00 54.27 164 GLU A CA 1
ATOM 1117 C C . GLU A 1 156 ? 88.459 18.320 38.879 1.00 53.09 164 GLU A C 1
ATOM 1118 O O . GLU A 1 156 ? 87.391 18.565 38.319 1.00 52.20 164 GLU A O 1
ATOM 1124 N N . ASN A 1 157 ? 89.345 17.454 38.401 1.00 51.59 165 ASN A N 1
ATOM 1125 C CA . ASN A 1 157 ? 89.118 16.727 37.158 1.00 50.19 165 ASN A CA 1
ATOM 1126 C C . ASN A 1 157 ? 87.899 15.818 37.269 1.00 47.55 165 ASN A C 1
ATOM 1127 O O . ASN A 1 157 ? 87.050 15.793 36.377 1.00 46.74 165 ASN A O 1
ATOM 1132 N N . ASP A 1 158 ? 87.823 15.076 38.370 1.00 44.94 166 ASP A N 1
ATOM 1133 C CA . ASP A 1 158 ? 86.713 14.162 38.606 1.00 42.24 166 ASP A CA 1
ATOM 1134 C C . ASP A 1 158 ? 85.374 14.889 38.689 1.00 38.27 166 ASP A C 1
ATOM 1135 O O . ASP A 1 158 ? 84.352 14.362 38.252 1.00 37.43 166 ASP A O 1
ATOM 1140 N N . TYR A 1 159 ? 85.377 16.092 39.253 1.00 33.81 167 TYR A N 1
ATOM 1141 C CA . TYR A 1 159 ? 84.149 16.868 39.367 1.00 30.01 167 TYR A CA 1
ATOM 1142 C C . TYR A 1 159 ? 83.586 17.165 37.980 1.00 27.91 167 TYR A C 1
ATOM 1143 O O . TYR A 1 159 ? 82.393 16.977 37.727 1.00 24.15 167 TYR A O 1
ATOM 1152 N N . PHE A 1 160 ? 84.446 17.634 37.084 1.00 25.36 168 PHE A N 1
ATOM 1153 C CA . PHE A 1 160 ? 84.003 17.959 35.738 1.00 24.21 168 PHE A CA 1
ATOM 1154 C C . PHE A 1 160 ? 83.732 16.718 34.908 1.00 24.06 168 PHE A C 1
ATOM 1155 O O . PHE A 1 160 ? 82.874 16.733 34.028 1.00 22.68 168 PHE A O 1
ATOM 1163 N N . LYS A 1 161 ? 84.451 15.639 35.191 1.00 23.29 169 LYS A N 1
ATOM 1164 C CA . LYS A 1 161 ? 84.225 14.391 34.471 1.00 25.19 169 LYS A CA 1
ATOM 1165 C C . LYS A 1 161 ? 82.840 13.916 34.909 1.00 24.72 169 LYS A C 1
ATOM 1166 O O . LYS A 1 161 ? 82.083 13.331 34.131 1.00 23.32 169 LYS A O 1
ATOM 1172 N N . CYS A 1 162 ? 82.514 14.201 36.165 1.00 24.10 170 CYS A N 1
ATOM 1173 C CA . CYS A 1 162 ? 81.233 13.820 36.743 1.00 24.53 170 CYS A CA 1
ATOM 1174 C C . CYS A 1 162 ? 80.072 14.566 36.087 1.00 24.03 170 CYS A C 1
ATOM 1175 O O . CYS A 1 162 ? 79.065 13.959 35.712 1.00 23.52 170 CYS A O 1
ATOM 1178 N N . ILE A 1 163 ? 80.211 15.881 35.958 1.00 22.28 171 ILE A N 1
ATOM 1179 C CA . ILE A 1 163 ? 79.169 16.692 35.337 1.00 22.19 171 ILE A CA 1
ATOM 1180 C C . ILE A 1 163 ? 78.948 16.242 33.901 1.00 20.78 171 ILE A C 1
ATOM 1181 O O . ILE A 1 163 ? 77.809 16.107 33.447 1.00 17.54 171 ILE A O 1
ATOM 1186 N N . TYR A 1 164 ? 80.042 16.020 33.185 1.00 19.69 172 TYR A N 1
ATOM 1187 C CA . TYR A 1 164 ? 79.951 15.589 31.795 1.00 20.94 172 TYR A CA 1
ATOM 1188 C C . TYR A 1 164 ? 79.217 14.262 31.646 1.00 19.44 172 TYR A C 1
ATOM 1189 O O . TYR A 1 164 ? 78.322 14.125 30.816 1.00 19.74 172 TYR A O 1
ATOM 1198 N N . LYS A 1 165 ? 79.615 13.284 32.451 1.00 17.26 173 LYS A N 1
ATOM 1199 C CA . LYS A 1 165 ? 79.025 11.949 32.394 1.00 17.77 173 LYS A CA 1
ATOM 1200 C C . LYS A 1 165 ? 77.581 11.886 32.880 1.00 17.54 173 LYS A C 1
ATOM 1201 O O . LYS A 1 165 ? 76.711 11.313 32.221 1.00 16.48 173 LYS A O 1
ATOM 1207 N N . LYS A 1 166 ? 77.336 12.486 34.034 1.00 15.25 174 LYS A N 1
ATOM 1208 C CA . LYS A 1 166 ? 76.020 12.468 34.657 1.00 18.41 174 LYS A CA 1
ATOM 1209 C C . LYS A 1 166 ? 74.967 13.384 34.041 1.00 18.03 174 LYS A C 1
ATOM 1210 O O . LYS A 1 166 ? 73.794 13.015 33.951 1.00 17.73 174 LYS A O 1
ATOM 1216 N N . THR A 1 167 ? 75.379 14.563 33.594 1.00 15.34 175 THR A N 1
ATOM 1217 C CA . THR A 1 167 ? 74.415 15.517 33.070 1.00 14.90 175 THR A CA 1
ATOM 1218 C C . THR A 1 167 ? 74.612 16.011 31.637 1.00 14.43 175 THR A C 1
ATOM 1219 O O . THR A 1 167 ? 73.688 15.948 30.824 1.00 13.49 175 THR A O 1
ATOM 1223 N N . ALA A 1 168 ? 75.803 16.511 31.327 1.00 12.69 176 ALA A N 1
ATOM 1224 C CA . ALA A 1 168 ? 76.068 17.026 29.985 1.00 13.93 176 ALA A CA 1
ATOM 1225 C C . ALA A 1 168 ? 75.809 15.994 28.897 1.00 15.95 176 ALA A C 1
ATOM 1226 O O . ALA A 1 168 ? 75.275 16.327 27.829 1.00 16.21 176 ALA A O 1
ATOM 1228 N N . SER A 1 169 ? 76.176 14.744 29.170 1.00 14.82 177 SER A N 1
ATOM 1229 C CA . SER A 1 169 ? 75.997 13.661 28.206 1.00 16.58 177 SER A CA 1
ATOM 1230 C C . SER A 1 169 ? 74.591 13.551 27.617 1.00 16.24 177 SER A C 1
ATOM 1231 O O . SER A 1 169 ? 74.432 13.379 26.406 1.00 14.86 177 SER A O 1
ATOM 1234 N N . LEU A 1 170 ? 73.575 13.639 28.466 1.00 14.89 178 LEU A N 1
ATOM 1235 C CA . LEU A 1 170 ? 72.195 13.525 28.004 1.00 15.11 178 LEU A CA 1
ATOM 1236 C C . LEU A 1 170 ? 71.783 14.723 27.154 1.00 14.77 178 LEU A C 1
ATOM 1237 O O . LEU A 1 170 ? 71.046 14.577 26.175 1.00 14.91 178 LEU A O 1
ATOM 1242 N N . PHE A 1 171 ? 72.241 15.910 27.533 1.00 14.04 179 PHE A N 1
ATOM 1243 C CA . PHE A 1 171 ? 71.934 17.113 26.761 1.00 12.75 179 PHE A CA 1
ATOM 1244 C C . PHE A 1 171 ? 72.616 16.966 25.397 1.00 13.32 179 PHE A C 1
ATOM 1245 O O . PHE A 1 171 ? 72.049 17.307 24.356 1.00 11.92 179 PHE A O 1
ATOM 1253 N N . ALA A 1 172 ? 73.843 16.452 25.408 1.00 12.28 180 ALA A N 1
ATOM 1254 C CA . ALA A 1 172 ? 74.590 16.269 24.162 1.00 11.77 180 ALA A CA 1
ATOM 1255 C C . ALA A 1 172 ? 73.843 15.353 23.188 1.00 13.97 180 ALA A C 1
ATOM 1256 O O . ALA A 1 172 ? 73.701 15.687 22.006 1.00 12.03 180 ALA A O 1
ATOM 1258 N N . ILE A 1 173 ? 73.357 14.204 23.666 1.00 14.37 181 ILE A N 1
ATOM 1259 C CA . ILE A 1 173 ? 72.636 13.300 22.769 1.00 15.07 181 ILE A CA 1
ATOM 1260 C C . ILE A 1 173 ? 71.211 13.738 22.467 1.00 15.18 181 ILE A C 1
ATOM 1261 O O . ILE A 1 173 ? 70.639 13.306 21.467 1.00 17.12 181 ILE A O 1
ATOM 1266 N N . SER A 1 174 ? 70.624 14.579 23.317 1.00 12.78 182 SER A N 1
ATOM 1267 C CA . SER A 1 174 ? 69.280 15.064 23.024 1.00 14.33 182 SER A CA 1
ATOM 1268 C C . SER A 1 174 ? 69.412 15.901 21.743 1.00 14.79 182 SER A C 1
ATOM 1269 O O . SER A 1 174 ? 68.557 15.851 20.851 1.00 12.69 182 SER A O 1
ATOM 1272 N N . ALA A 1 175 ? 70.509 16.651 21.653 1.00 12.00 183 ALA A N 1
ATOM 1273 C CA . ALA A 1 175 ? 70.761 17.492 20.489 1.00 10.71 183 ALA A CA 1
ATOM 1274 C C . ALA A 1 175 ? 71.230 16.692 19.265 1.00 11.10 183 ALA A C 1
ATOM 1275 O O . ALA A 1 175 ? 70.726 16.892 18.165 1.00 11.56 183 ALA A O 1
ATOM 1277 N N . SER A 1 176 ? 72.189 15.790 19.448 1.00 12.36 184 SER A N 1
ATOM 1278 C CA . SER A 1 176 ? 72.692 15.005 18.323 1.00 13.94 184 SER A CA 1
ATOM 1279 C C . SER A 1 176 ? 71.631 14.065 17.750 1.00 13.63 184 SER A C 1
ATOM 1280 O O . SER A 1 176 ? 71.495 13.937 16.531 1.00 13.50 184 SER A O 1
ATOM 1283 N N . ILE A 1 177 ? 70.866 13.414 18.619 1.00 12.95 185 ILE A N 1
ATOM 1284 C CA . ILE A 1 177 ? 69.822 12.524 18.126 1.00 11.54 185 ILE A CA 1
ATOM 1285 C C . ILE A 1 177 ? 68.779 13.368 17.385 1.00 11.41 185 ILE A C 1
ATOM 1286 O O . ILE A 1 177 ? 68.255 12.954 16.354 1.00 12.04 185 ILE A O 1
ATOM 1291 N N . GLY A 1 178 ? 68.499 14.563 17.897 1.00 10.93 186 GLY A N 1
ATOM 1292 C CA . GLY A 1 178 ? 67.537 15.439 17.238 1.00 11.09 186 GLY A CA 1
ATOM 1293 C C . GLY A 1 178 ? 68.006 15.731 15.826 1.00 13.92 186 GLY A C 1
ATOM 1294 O O . GLY A 1 178 ? 67.237 15.685 14.858 1.00 12.88 186 GLY A O 1
ATOM 1295 N N . ALA A 1 179 ? 69.291 16.030 15.704 1.00 13.99 187 ALA A N 1
ATOM 1296 C CA . ALA A 1 179 ? 69.879 16.315 14.404 1.00 13.84 187 ALA A CA 1
ATOM 1297 C C . ALA A 1 179 ? 69.741 15.087 13.499 1.00 15.17 187 ALA A C 1
ATOM 1298 O O . ALA A 1 179 ? 69.264 15.186 12.363 1.00 14.48 187 ALA A O 1
ATOM 1300 N N . TYR A 1 180 ? 70.157 13.926 14.000 1.00 14.82 188 TYR A N 1
ATOM 1301 C CA . TYR A 1 180 ? 70.054 12.703 13.207 1.00 15.30 188 TYR A CA 1
ATOM 1302 C C . TYR A 1 180 ? 68.620 12.444 12.751 1.00 16.99 188 TYR A C 1
ATOM 1303 O O . TYR A 1 180 ? 68.397 12.080 11.601 1.00 18.48 188 TYR A O 1
ATOM 1312 N N . THR A 1 181 ? 67.646 12.632 13.640 1.00 16.73 189 THR A N 1
ATOM 1313 C CA . THR A 1 181 ? 66.252 12.385 13.269 1.00 18.04 189 THR A CA 1
ATOM 1314 C C . THR A 1 181 ? 65.750 13.392 12.243 1.00 20.63 189 THR A C 1
ATOM 1315 O O . THR A 1 181 ? 64.717 13.176 11.602 1.00 19.87 189 THR A O 1
ATOM 1319 N N . GLY A 1 182 ? 66.495 14.485 12.094 1.00 17.76 190 GLY A N 1
ATOM 1320 C CA . GLY A 1 182 ? 66.144 15.514 11.139 1.00 18.52 190 GLY A CA 1
ATOM 1321 C C . GLY A 1 182 ? 66.985 15.411 9.878 1.00 18.77 190 GLY A C 1
ATOM 1322 O O . GLY A 1 182 ? 67.109 16.380 9.132 1.00 19.61 190 GLY A O 1
ATOM 1323 N N . GLY A 1 183 ? 67.581 14.241 9.655 1.00 17.66 191 GLY A N 1
ATOM 1324 C CA . GLY A 1 183 ? 68.384 14.020 8.462 1.00 19.30 191 GLY A CA 1
ATOM 1325 C C . GLY A 1 183 ? 69.822 14.509 8.453 1.00 19.77 191 GLY A C 1
ATOM 1326 O O . GLY A 1 183 ? 70.476 14.488 7.410 1.00 20.74 191 GLY A O 1
ATOM 1327 N N . ALA A 1 184 ? 70.333 14.944 9.596 1.00 18.97 192 ALA A N 1
ATOM 1328 C CA . ALA A 1 184 ? 71.707 15.434 9.651 1.00 20.36 192 ALA A CA 1
ATOM 1329 C C . ALA A 1 184 ? 72.741 14.328 9.477 1.00 22.16 192 ALA A C 1
ATOM 1330 O O . ALA A 1 184 ? 72.490 13.164 9.806 1.00 21.25 192 ALA A O 1
ATOM 1332 N N . GLU A 1 185 ? 73.903 14.701 8.949 1.00 24.13 193 GLU A N 1
ATOM 1333 C CA . GLU A 1 185 ? 75.002 13.759 8.783 1.00 27.31 193 GLU A CA 1
ATOM 1334 C C . GLU A 1 185 ? 75.827 13.840 10.067 1.00 27.84 193 GLU A C 1
ATOM 1335 O O . GLU A 1 185 ? 75.610 14.730 10.891 1.00 26.23 193 GLU A O 1
ATOM 1341 N N . GLU A 1 186 ? 76.772 12.919 10.227 1.00 27.52 194 GLU A N 1
ATOM 1342 C CA . GLU A 1 186 ? 77.616 12.864 11.419 1.00 28.82 194 GLU A CA 1
ATOM 1343 C C . GLU A 1 186 ? 78.244 14.214 11.770 1.00 27.19 194 GLU A C 1
ATOM 1344 O O . GLU A 1 186 ? 78.238 14.627 12.927 1.00 25.75 194 GLU A O 1
ATOM 1350 N N . GLU A 1 187 ? 78.776 14.898 10.762 1.00 26.25 195 GLU A N 1
ATOM 1351 C CA . GLU A 1 187 ? 79.429 16.189 10.951 1.00 26.74 195 GLU A CA 1
ATOM 1352 C C . GLU A 1 187 ? 78.531 17.242 11.608 1.00 24.83 195 GLU A C 1
ATOM 1353 O O . GLU A 1 187 ? 78.944 17.916 12.555 1.00 23.92 195 GLU A O 1
ATOM 1359 N N . LEU A 1 188 ? 77.308 17.383 11.108 1.00 22.35 196 LEU A N 1
ATOM 1360 C CA . LEU A 1 188 ? 76.371 18.358 11.660 1.00 21.16 196 LEU A CA 1
ATOM 1361 C C . LEU A 1 188 ? 75.871 17.922 13.040 1.00 19.28 196 LEU A C 1
ATOM 1362 O O . LEU A 1 188 ? 75.775 18.735 13.961 1.00 19.24 196 LEU A O 1
ATOM 1367 N N . ALA A 1 189 ? 75.556 16.639 13.177 1.00 17.59 197 ALA A N 1
ATOM 1368 C CA . ALA A 1 189 ? 75.073 16.105 14.447 1.00 19.09 197 ALA A CA 1
ATOM 1369 C C . ALA A 1 189 ? 76.111 16.338 15.539 1.00 18.15 197 ALA A C 1
ATOM 1370 O O . ALA A 1 189 ? 75.768 16.581 16.693 1.00 15.90 197 ALA A O 1
ATOM 1372 N N . GLU A 1 190 ? 77.382 16.273 15.155 1.00 19.41 198 GLU A N 1
ATOM 1373 C CA . GLU A 1 190 ? 78.482 16.479 16.088 1.00 20.00 198 GLU A CA 1
ATOM 1374 C C . GLU A 1 190 ? 78.480 17.908 16.624 1.00 18.13 198 GLU A C 1
ATOM 1375 O O . GLU A 1 190 ? 78.732 18.133 17.807 1.00 16.49 198 GLU A O 1
ATOM 1381 N N . ARG A 1 191 ? 78.211 18.870 15.748 1.00 17.08 199 ARG A N 1
ATOM 1382 C CA . ARG A 1 191 ? 78.168 20.274 16.147 1.00 16.66 199 ARG A CA 1
ATOM 1383 C C . ARG A 1 191 ? 77.044 20.480 17.164 1.00 14.68 199 ARG A C 1
ATOM 1384 O O . ARG A 1 191 ? 77.200 21.223 18.135 1.00 11.78 199 ARG A O 1
ATOM 1392 N N . PHE A 1 192 ? 75.910 19.822 16.946 1.00 13.67 200 PHE A N 1
ATOM 1393 C CA . PHE A 1 192 ? 74.797 19.945 17.887 1.00 13.39 200 PHE A CA 1
ATOM 1394 C C . PHE A 1 192 ? 75.159 19.285 19.208 1.00 12.72 200 PHE A C 1
ATOM 1395 O O . PHE A 1 192 ? 74.732 19.728 20.278 1.00 13.12 200 PHE A O 1
ATOM 1403 N N . SER A 1 193 ? 75.942 18.212 19.128 1.00 12.45 201 SER A N 1
ATOM 1404 C CA . SER A 1 193 ? 76.376 17.506 20.325 1.00 12.86 201 SER A CA 1
ATOM 1405 C C . SER A 1 193 ? 77.189 18.466 21.185 1.00 14.16 201 SER A C 1
ATOM 1406 O O . SER A 1 193 ? 77.063 18.490 22.417 1.00 13.02 201 SER A O 1
ATOM 1409 N N . HIS A 1 194 ? 78.034 19.253 20.527 1.00 13.05 202 HIS A N 1
ATOM 1410 C CA . HIS A 1 194 ? 78.871 20.226 21.224 1.00 14.11 202 HIS A CA 1
ATOM 1411 C C . HIS A 1 194 ? 78.006 21.298 21.890 1.00 14.96 202 HIS A C 1
ATOM 1412 O O . HIS A 1 194 ? 78.281 21.716 23.013 1.00 14.75 202 HIS A O 1
ATOM 1419 N N . PHE A 1 195 ? 76.957 21.736 21.203 1.00 12.78 203 PHE A N 1
ATOM 1420 C CA . PHE A 1 195 ? 76.050 22.730 21.784 1.00 13.42 203 PHE A CA 1
ATOM 1421 C C . PHE A 1 195 ? 75.427 22.123 23.043 1.00 12.18 203 PHE A C 1
ATOM 1422 O O . PHE A 1 195 ? 75.401 22.749 24.103 1.00 12.47 203 PHE A O 1
ATOM 1430 N N . GLY A 1 196 ? 74.926 20.898 22.911 1.00 13.34 204 GLY A N 1
ATOM 1431 C CA . GLY A 1 196 ? 74.291 20.219 24.030 1.00 13.05 204 GLY A CA 1
ATOM 1432 C C . GLY A 1 196 ? 75.208 20.040 25.222 1.00 14.35 204 GLY A C 1
ATOM 1433 O O . GLY A 1 196 ? 74.804 20.243 26.364 1.00 12.47 204 GLY A O 1
ATOM 1434 N N . ASN A 1 197 ? 76.449 19.650 24.957 1.00 15.23 205 ASN A N 1
ATOM 1435 C CA . ASN A 1 197 ? 77.429 19.460 26.022 1.00 16.74 205 ASN A CA 1
ATOM 1436 C C . ASN A 1 197 ? 77.682 20.783 26.745 1.00 15.25 205 ASN A C 1
ATOM 1437 O O . ASN A 1 197 ? 77.794 20.832 27.968 1.00 14.37 205 ASN A O 1
ATOM 1442 N N . ALA A 1 198 ? 77.769 21.852 25.967 1.00 13.27 206 ALA A N 1
ATOM 1443 C CA . ALA A 1 198 ? 78.001 23.187 26.501 1.00 13.88 206 ALA A CA 1
ATOM 1444 C C . ALA A 1 198 ? 76.845 23.600 27.430 1.00 12.52 206 ALA A C 1
ATOM 1445 O O . ALA A 1 198 ? 77.055 23.993 28.578 1.00 12.60 206 ALA A O 1
ATOM 1447 N N . LEU A 1 199 ? 75.625 23.484 26.925 1.00 13.11 207 LEU A N 1
ATOM 1448 C CA . LEU A 1 199 ? 74.434 23.840 27.691 1.00 12.55 207 LEU A CA 1
ATOM 1449 C C . LEU A 1 199 ? 74.307 22.988 28.954 1.00 13.50 207 LEU A C 1
ATOM 1450 O O . LEU A 1 199 ? 74.096 23.507 30.053 1.00 15.23 207 LEU A O 1
ATOM 1455 N N . GLY A 1 200 ? 74.440 21.675 28.786 1.00 13.94 208 GLY A N 1
ATOM 1456 C CA . GLY A 1 200 ? 74.337 20.762 29.914 1.00 14.32 208 GLY A CA 1
ATOM 1457 C C . GLY A 1 200 ? 75.336 21.060 31.015 1.00 13.50 208 GLY A C 1
ATOM 1458 O O . GLY A 1 200 ? 75.011 20.971 32.195 1.00 14.14 208 GLY A O 1
ATOM 1459 N N . THR A 1 201 ? 76.561 21.408 30.633 1.00 13.42 209 THR A N 1
ATOM 1460 C CA . THR A 1 201 ? 77.590 21.723 31.618 1.00 14.97 209 THR A CA 1
ATOM 1461 C C . THR A 1 201 ? 77.200 22.992 32.384 1.00 16.44 209 THR A C 1
ATOM 1462 O O . THR A 1 201 ? 77.227 23.023 33.616 1.00 16.15 209 THR A O 1
ATOM 1466 N N . ALA A 1 202 ? 76.823 24.037 31.654 1.00 16.32 210 ALA A N 1
ATOM 1467 C CA . ALA A 1 202 ? 76.421 25.289 32.292 1.00 16.28 210 ALA A CA 1
ATOM 1468 C C . ALA A 1 202 ? 75.220 25.025 33.205 1.00 17.92 210 ALA A C 1
ATOM 1469 O O . ALA A 1 202 ? 75.144 25.530 34.332 1.00 17.38 210 ALA A O 1
ATOM 1471 N N . TYR A 1 203 ? 74.287 24.219 32.706 1.00 16.83 211 TYR A N 1
ATOM 1472 C CA . TYR A 1 203 ? 73.090 23.861 33.450 1.00 17.79 211 TYR A CA 1
ATOM 1473 C C . TYR A 1 203 ? 73.419 23.234 34.804 1.00 18.16 211 TYR A C 1
ATOM 1474 O O . TYR A 1 203 ? 72.888 23.653 35.834 1.00 19.87 211 TYR A O 1
ATOM 1483 N N . GLN A 1 204 ? 74.294 22.233 34.814 1.00 16.55 212 GLN A N 1
ATOM 1484 C CA . GLN A 1 204 ? 74.633 21.569 36.067 1.00 18.14 212 GLN A CA 1
ATOM 1485 C C . GLN A 1 204 ? 75.375 22.476 37.042 1.00 19.84 212 GLN A C 1
ATOM 1486 O O . GLN A 1 204 ? 75.100 22.460 38.246 1.00 20.18 212 GLN A O 1
ATOM 1492 N N . ILE A 1 205 ? 76.320 23.258 36.534 1.00 19.95 213 ILE A N 1
ATOM 1493 C CA . ILE A 1 205 ? 77.070 24.160 37.396 1.00 20.06 213 ILE A CA 1
ATOM 1494 C C . ILE A 1 205 ? 76.104 25.132 38.066 1.00 20.98 213 ILE A C 1
ATOM 1495 O O . ILE A 1 205 ? 76.234 25.429 39.250 1.00 20.56 213 ILE A O 1
ATOM 1500 N N . VAL A 1 206 ? 75.126 25.621 37.310 1.00 21.77 214 VAL A N 1
ATOM 1501 C CA . VAL A 1 206 ? 74.135 26.529 37.874 1.00 23.39 214 VAL A CA 1
ATOM 1502 C C . VAL A 1 206 ? 73.416 25.805 39.010 1.00 25.66 214 VAL A C 1
ATOM 1503 O O . VAL A 1 206 ? 73.263 26.347 40.106 1.00 25.03 214 VAL A O 1
ATOM 1507 N N . ASP A 1 207 ? 72.988 24.573 38.755 1.00 26.35 215 ASP A N 1
ATOM 1508 C CA . ASP A 1 207 ? 72.295 23.796 39.778 1.00 28.94 215 ASP A CA 1
ATOM 1509 C C . ASP A 1 207 ? 73.165 23.628 41.014 1.00 28.66 215 ASP A C 1
ATOM 1510 O O . ASP A 1 207 ? 72.676 23.692 42.142 1.00 28.08 215 ASP A O 1
ATOM 1515 N N . ASP A 1 208 ? 74.458 23.411 40.795 1.00 27.20 216 ASP A N 1
ATOM 1516 C CA . ASP A 1 208 ? 75.393 23.230 41.896 1.00 27.40 216 ASP A CA 1
ATOM 1517 C C . ASP A 1 208 ? 75.627 24.524 42.671 1.00 28.12 216 ASP A C 1
ATOM 1518 O O . ASP A 1 208 ? 75.850 24.493 43.882 1.00 27.53 216 ASP A O 1
ATOM 1523 N N . ILE A 1 209 ? 75.572 25.657 41.977 1.00 28.87 217 ILE A N 1
ATOM 1524 C CA . ILE A 1 209 ? 75.754 26.951 42.628 1.00 30.77 217 ILE A CA 1
ATOM 1525 C C . ILE A 1 209 ? 74.569 27.215 43.556 1.00 33.15 217 ILE A C 1
ATOM 1526 O O . ILE A 1 209 ? 74.747 27.628 44.704 1.00 32.86 217 ILE A O 1
ATOM 1531 N N . LEU A 1 210 ? 73.361 26.973 43.055 1.00 33.25 218 LEU A N 1
ATOM 1532 C CA . LEU A 1 210 ? 72.155 27.172 43.853 1.00 35.64 218 LEU A CA 1
ATOM 1533 C C . LEU A 1 210 ? 72.165 26.238 45.060 1.00 35.56 218 LEU A C 1
ATOM 1534 O O . LEU A 1 210 ? 71.778 26.627 46.161 1.00 36.56 218 LEU A O 1
ATOM 1539 N N . GLU A 1 211 ? 72.619 25.007 44.848 1.00 37.25 219 GLU A N 1
ATOM 1540 C CA . GLU A 1 211 ? 72.695 24.021 45.921 1.00 38.54 219 GLU A CA 1
ATOM 1541 C C . GLU A 1 211 ? 73.704 24.469 46.973 1.00 38.78 219 GLU A C 1
ATOM 1542 O O . GLU A 1 211 ? 73.475 24.322 48.173 1.00 37.24 219 GLU A O 1
ATOM 1548 N N . PHE A 1 212 ? 74.828 25.007 46.508 1.00 39.20 220 PHE A N 1
ATOM 1549 C CA . PHE A 1 212 ? 75.878 25.487 47.398 1.00 40.23 220 PHE A CA 1
ATOM 1550 C C . PHE A 1 212 ? 75.352 26.611 48.282 1.00 40.72 220 PHE A C 1
ATOM 1551 O O . PHE A 1 212 ? 75.664 26.676 49.468 1.00 40.90 220 PHE A O 1
ATOM 1559 N N . LEU A 1 213 ? 74.558 27.499 47.694 1.00 41.94 221 LEU A N 1
ATOM 1560 C CA . LEU A 1 213 ? 73.994 28.623 48.430 1.00 43.22 221 LEU A CA 1
ATOM 1561 C C . LEU A 1 213 ? 72.964 28.170 49.456 1.00 44.50 221 LEU A C 1
ATOM 1562 O O . LEU A 1 213 ? 72.757 28.839 50.469 1.00 44.25 221 LEU A O 1
ATOM 1567 N N . GLU A 1 214 ? 72.317 27.038 49.192 1.00 45.91 222 GLU A N 1
ATOM 1568 C CA . GLU A 1 214 ? 71.323 26.506 50.116 1.00 47.90 222 GLU A CA 1
ATOM 1569 C C . GLU A 1 214 ? 72.038 25.994 51.359 1.00 48.41 222 GLU A C 1
ATOM 1570 O O . GLU A 1 214 ? 71.526 26.101 52.473 1.00 47.51 222 GLU A O 1
ATOM 1576 N N . VAL A 1 215 ? 73.226 25.434 51.156 1.00 49.39 223 VAL A N 1
ATOM 1577 C CA . VAL A 1 215 ? 74.025 24.915 52.259 1.00 51.25 223 VAL A CA 1
ATOM 1578 C C . VAL A 1 215 ? 74.532 26.093 53.089 1.00 51.68 223 VAL A C 1
ATOM 1579 O O . VAL A 1 215 ? 74.703 25.981 54.304 1.00 51.54 223 VAL A O 1
ATOM 1583 N N . VAL A 1 216 ? 74.766 27.220 52.422 1.00 52.40 224 VAL A N 1
ATOM 1584 C CA . VAL A 1 216 ? 75.238 28.428 53.091 1.00 53.72 224 VAL A CA 1
ATOM 1585 C C . VAL A 1 216 ? 74.111 28.991 53.948 1.00 54.40 224 VAL A C 1
ATOM 1586 O O . VAL A 1 216 ? 74.347 29.550 55.018 1.00 54.83 224 VAL A O 1
ATOM 1590 N N . GLU A 1 217 ? 72.884 28.842 53.462 1.00 55.26 225 GLU A N 1
ATOM 1591 C CA . GLU A 1 217 ? 71.706 29.314 54.179 1.00 55.89 225 GLU A CA 1
ATOM 1592 C C . GLU A 1 217 ? 71.452 28.381 55.357 1.00 55.59 225 GLU A C 1
ATOM 1593 O O . GLU A 1 217 ? 70.832 28.763 56.350 1.00 55.55 225 GLU A O 1
ATOM 1599 N N . GLY A 1 218 ? 71.940 27.151 55.234 1.00 55.27 226 GLY A N 1
ATOM 1600 C CA . GLY A 1 218 ? 71.754 26.168 56.282 1.00 54.75 226 GLY A CA 1
ATOM 1601 C C . GLY A 1 218 ? 70.760 25.107 55.853 1.00 54.54 226 GLY A C 1
ATOM 1602 O O . GLY A 1 218 ? 70.011 24.578 56.672 1.00 54.37 226 GLY A O 1
ATOM 1603 N N . GLU A 1 226 ? 79.071 16.955 45.854 1.00 44.05 234 GLU A N 1
ATOM 1604 C CA . GLU A 1 226 ? 80.001 18.082 45.847 1.00 43.72 234 GLU A CA 1
ATOM 1605 C C . GLU A 1 226 ? 79.622 19.119 44.799 1.00 42.18 234 GLU A C 1
ATOM 1606 O O . GLU A 1 226 ? 79.045 18.774 43.759 1.00 41.73 234 GLU A O 1
ATOM 1612 N N . THR A 1 227 ? 79.942 20.383 45.079 1.00 40.14 235 THR A N 1
ATOM 1613 C CA . THR A 1 227 ? 79.634 21.467 44.156 1.00 38.44 235 THR A CA 1
ATOM 1614 C C . THR A 1 227 ? 80.902 22.240 43.787 1.00 38.71 235 THR A C 1
ATOM 1615 O O . THR A 1 227 ? 81.879 22.249 44.540 1.00 37.46 235 THR A O 1
ATOM 1619 N N . LEU A 1 228 ? 80.875 22.905 42.635 1.00 38.45 236 LEU A N 1
ATOM 1620 C CA . LEU A 1 228 ? 82.026 23.666 42.165 1.00 37.85 236 LEU A CA 1
ATOM 1621 C C . LEU A 1 228 ? 82.548 24.700 43.163 1.00 38.16 236 LEU A C 1
ATOM 1622 O O . LEU A 1 228 ? 83.756 24.775 43.402 1.00 37.44 236 LEU A O 1
ATOM 1627 N N . PRO A 1 229 ? 81.655 25.515 43.750 1.00 38.51 237 PRO A N 1
ATOM 1628 C CA . PRO A 1 229 ? 82.096 26.527 44.715 1.00 40.01 237 PRO A CA 1
ATOM 1629 C C . PRO A 1 229 ? 82.825 25.910 45.905 1.00 41.39 237 PRO A C 1
ATOM 1630 O O . PRO A 1 229 ? 83.802 26.466 46.407 1.00 41.91 237 PRO A O 1
ATOM 1634 N N . HIS A 1 230 ? 82.337 24.760 46.355 1.00 42.55 238 HIS A N 1
ATOM 1635 C CA . HIS A 1 230 ? 82.946 24.061 47.476 1.00 44.63 238 HIS A CA 1
ATOM 1636 C C . HIS A 1 230 ? 84.327 23.554 47.074 1.00 45.71 238 HIS A C 1
ATOM 1637 O O . HIS A 1 230 ? 85.271 23.599 47.866 1.00 45.53 238 HIS A O 1
ATOM 1644 N N . ILE A 1 231 ? 84.436 23.071 45.840 1.00 46.12 239 ILE A N 1
ATOM 1645 C CA . ILE A 1 231 ? 85.697 22.552 45.327 1.00 47.45 239 ILE A CA 1
ATOM 1646 C C . ILE A 1 231 ? 86.764 23.643 45.302 1.00 48.15 239 ILE A C 1
ATOM 1647 O O . ILE A 1 231 ? 87.906 23.412 45.701 1.00 47.85 239 ILE A O 1
ATOM 1652 N N . TYR A 1 232 ? 86.389 24.830 44.834 1.00 48.78 240 TYR A N 1
ATOM 1653 C CA . TYR A 1 232 ? 87.331 25.938 44.762 1.00 49.62 240 TYR A CA 1
ATOM 1654 C C . TYR A 1 232 ? 87.743 26.448 46.138 1.00 50.21 240 TYR A C 1
ATOM 1655 O O . TYR A 1 232 ? 88.877 26.889 46.321 1.00 48.89 240 TYR A O 1
ATOM 1672 N N . LYS A 1 234 ? 88.620 24.933 48.527 1.00 52.80 242 LYS A N 1
ATOM 1673 C CA . LYS A 1 234 ? 89.685 24.117 49.089 1.00 52.99 242 LYS A CA 1
ATOM 1674 C C . LYS A 1 234 ? 91.023 24.833 48.919 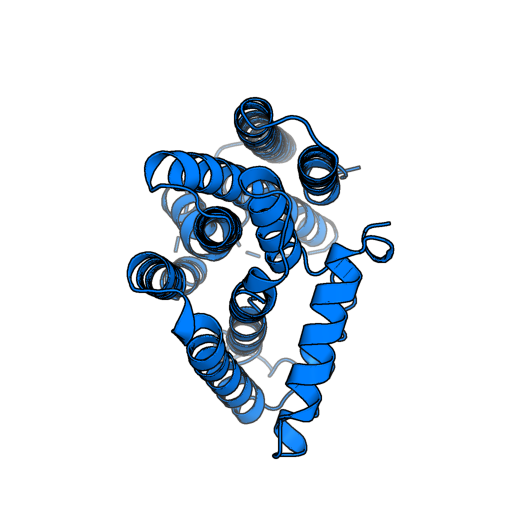1.00 52.78 242 LYS A C 1
ATOM 1675 O O . LYS A 1 234 ? 92.049 24.379 49.426 1.00 52.50 242 LYS A O 1
ATOM 1681 N N . SER A 1 235 ? 91.003 25.965 48.217 1.00 52.22 243 SER A N 1
ATOM 1682 C CA . SER A 1 235 ? 92.221 26.735 47.988 1.00 52.37 243 SER A CA 1
ATOM 1683 C C . SER A 1 235 ? 91.982 28.237 47.861 1.00 51.99 243 SER A C 1
ATOM 1684 O O . SER A 1 235 ? 92.932 29.006 47.715 1.00 52.22 243 SER A O 1
ATOM 1687 N N . THR A 1 236 ? 90.725 28.664 47.915 1.00 51.68 244 THR A N 1
ATOM 1688 C CA . THR A 1 236 ? 90.430 30.086 47.791 1.00 51.70 244 THR A CA 1
ATOM 1689 C C . THR A 1 236 ? 89.209 30.533 48.590 1.00 51.63 244 THR A C 1
ATOM 1690 O O . THR A 1 236 ? 88.494 29.715 49.169 1.00 50.50 244 THR A O 1
ATOM 1694 N N . SER A 1 237 ? 88.989 31.844 48.611 1.00 52.36 245 SER A N 1
ATOM 1695 C CA . SER 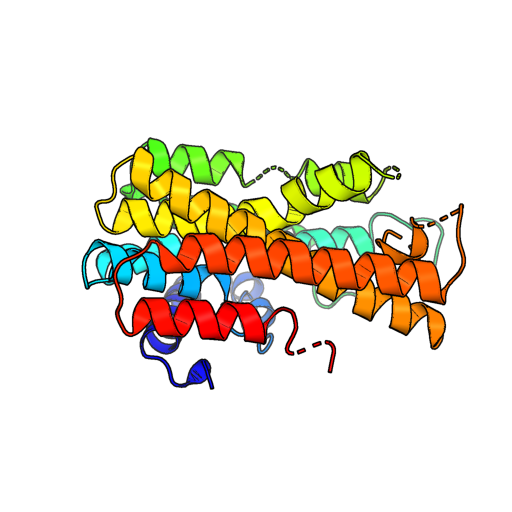A 1 237 ? 87.877 32.454 49.331 1.00 53.72 245 SER A CA 1
ATOM 1696 C C . SER A 1 237 ? 86.507 31.958 48.889 1.00 55.10 245 SER A C 1
ATOM 1697 O O . SER A 1 237 ? 86.358 31.365 47.822 1.00 54.60 245 SER A O 1
ATOM 1700 N N . LYS A 1 238 ? 85.508 32.222 49.725 1.00 56.83 246 LYS A N 1
ATOM 1701 C CA . LYS A 1 238 ? 84.130 31.834 49.453 1.00 57.79 246 LYS A CA 1
ATOM 1702 C C . LYS A 1 238 ? 83.582 32.558 48.230 1.00 58.01 246 LYS A C 1
ATOM 1703 O O . LYS A 1 238 ? 83.129 31.929 47.273 1.00 57.58 246 LYS A O 1
ATOM 1709 N N . GLU A 1 239 ? 83.605 33.886 48.278 1.00 57.78 247 GLU A N 1
ATOM 1710 C CA . GLU A 1 239 ? 83.097 34.679 47.169 1.00 58.31 247 GLU A CA 1
ATOM 1711 C C . GLU A 1 239 ? 83.904 34.430 45.906 1.00 57.25 247 GLU A C 1
ATOM 1712 O O . GLU A 1 239 ? 83.344 34.342 44.815 1.00 57.46 247 GLU A O 1
ATOM 1718 N N . GLU A 1 240 ? 85.221 34.322 46.053 1.00 55.97 248 GLU A N 1
ATOM 1719 C CA . GLU A 1 240 ? 86.085 34.078 44.907 1.00 54.28 248 GLU A CA 1
ATOM 1720 C C . GLU A 1 240 ? 85.692 32.746 44.284 1.00 52.74 248 GLU A C 1
ATOM 1721 O O . GLU A 1 240 ? 85.689 32.596 43.061 1.00 51.53 248 GLU A O 1
ATOM 1727 N N . ALA A 1 241 ? 85.355 31.784 45.138 1.00 50.81 249 ALA A N 1
ATOM 1728 C CA . ALA A 1 241 ? 84.945 30.463 44.681 1.00 49.26 249 ALA A CA 1
ATOM 1729 C C . ALA A 1 241 ? 83.655 30.597 43.878 1.00 48.30 249 ALA A C 1
ATOM 1730 O O . ALA A 1 241 ? 83.461 29.906 42.877 1.00 47.54 249 ALA A O 1
ATOM 1732 N N . LEU A 1 242 ? 82.778 31.491 44.326 1.00 46.55 250 LEU A N 1
ATOM 1733 C CA . LEU A 1 242 ? 81.508 31.729 43.652 1.00 46.14 250 LEU A CA 1
ATOM 1734 C C . LEU A 1 242 ? 81.733 32.467 42.338 1.00 45.65 250 LEU A C 1
ATOM 1735 O O . LEU A 1 242 ? 81.118 32.148 41.320 1.00 44.90 250 LEU A O 1
ATOM 1740 N N . LYS A 1 243 ? 82.616 33.460 42.375 1.00 43.37 251 LYS A N 1
ATOM 1741 C CA . LYS A 1 243 ? 82.941 34.255 41.198 1.00 41.99 251 LYS A CA 1
ATOM 1742 C C . LYS A 1 243 ? 83.475 33.368 40.077 1.00 39.80 251 LYS A C 1
ATOM 1743 O O . LYS A 1 243 ? 83.065 33.500 38.925 1.00 39.28 251 LYS A O 1
ATOM 1749 N N . LYS A 1 244 ? 84.390 32.467 40.419 1.00 37.66 252 LYS A N 1
ATOM 1750 C CA . LYS A 1 244 ? 84.966 31.565 39.432 1.00 37.00 252 LYS A CA 1
ATOM 1751 C C . LYS A 1 244 ? 83.952 30.530 38.955 1.00 35.01 252 LYS A C 1
ATOM 1752 O O . LYS A 1 244 ? 84.057 30.017 37.840 1.00 33.76 252 LYS A O 1
ATOM 1758 N N . SER A 1 245 ? 82.978 30.217 39.805 1.00 32.77 253 SER A N 1
ATOM 1759 C CA . SER A 1 245 ? 81.943 29.253 39.452 1.00 30.70 253 SER A CA 1
ATOM 1760 C C . SER A 1 245 ? 81.011 29.883 38.427 1.00 30.53 253 SER A C 1
ATOM 1761 O O . SER A 1 245 ? 80.649 29.259 37.431 1.00 29.13 253 SER A O 1
ATOM 1764 N N . ILE A 1 246 ? 80.631 31.131 38.677 1.00 30.07 254 ILE A N 1
ATOM 1765 C CA . ILE A 1 246 ? 79.745 31.855 37.778 1.00 29.62 254 ILE A CA 1
ATOM 1766 C C . ILE A 1 246 ? 80.457 32.137 36.458 1.00 30.20 254 ILE A C 1
ATOM 1767 O O . ILE A 1 246 ? 79.833 32.131 35.393 1.00 30.65 254 ILE A O 1
ATOM 1772 N N . ASP A 1 247 ? 81.763 32.383 36.524 1.00 29.14 255 ASP A N 1
ATOM 1773 C CA . ASP A 1 247 ? 82.532 32.641 35.314 1.00 28.45 255 ASP A CA 1
ATOM 1774 C C . ASP A 1 247 ? 82.537 31.368 34.489 1.00 25.57 255 ASP A C 1
ATOM 1775 O O . ASP A 1 247 ? 82.575 31.410 33.261 1.00 24.13 255 ASP A O 1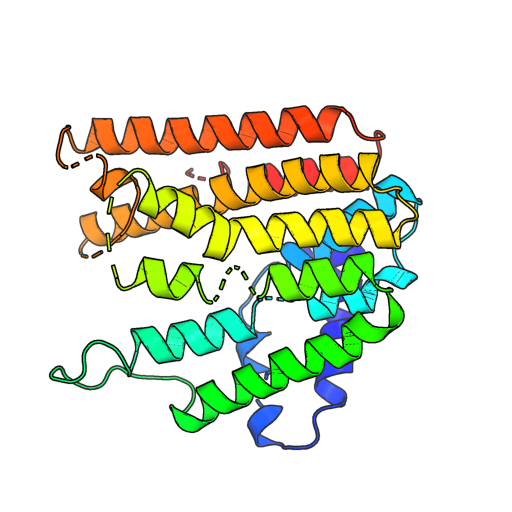
ATOM 1780 N N . CYS A 1 248 ? 82.500 30.232 35.180 1.00 23.77 256 CYS A N 1
ATOM 1781 C CA . CYS A 1 248 ? 82.495 28.941 34.516 1.00 22.89 256 CYS A CA 1
ATOM 1782 C C . CYS A 1 248 ? 81.176 28.779 33.767 1.00 21.50 256 CYS A C 1
ATOM 1783 O O . CYS A 1 248 ? 81.143 28.243 32.658 1.00 18.21 256 CYS A O 1
ATOM 1786 N N . VAL A 1 249 ? 80.092 29.249 34.380 1.00 19.42 257 VAL A N 1
ATOM 1787 C CA . VAL A 1 249 ? 78.776 29.175 33.757 1.00 18.43 257 VAL A CA 1
ATOM 1788 C C . VAL A 1 249 ? 78.749 30.033 32.496 1.00 19.77 257 VAL A C 1
ATOM 1789 O O . VAL A 1 249 ? 78.334 29.574 31.434 1.00 16.96 257 VAL A O 1
ATOM 1793 N N . LYS A 1 250 ? 79.196 31.280 32.621 1.00 19.29 258 LYS A N 1
ATOM 1794 C CA . LYS A 1 250 ? 79.215 32.204 31.493 1.00 19.83 258 LYS A CA 1
ATOM 1795 C C . LYS A 1 250 ? 80.069 31.679 30.346 1.00 17.51 258 LYS A C 1
ATOM 1796 O O . LYS A 1 250 ? 79.746 31.886 29.180 1.00 17.52 258 LYS A O 1
ATOM 1802 N N . LEU A 1 251 ? 81.163 31.008 30.686 1.00 18.40 259 LEU A N 1
ATOM 1803 C CA . LEU A 1 251 ? 82.065 30.449 29.684 1.00 17.49 259 LEU A CA 1
ATOM 1804 C C . LEU A 1 251 ? 81.346 29.416 28.827 1.00 16.29 259 LEU A C 1
ATOM 1805 O O . LEU A 1 251 ? 81.436 29.432 27.595 1.00 15.83 259 LEU A O 1
ATOM 1810 N N . HIS A 1 252 ? 80.634 28.511 29.486 1.00 14.31 260 HIS A N 1
ATOM 1811 C CA . HIS A 1 252 ? 79.924 27.456 28.778 1.00 14.56 260 HIS A CA 1
ATOM 1812 C C . HIS A 1 252 ? 78.665 27.943 28.073 1.00 13.42 260 HIS A C 1
ATOM 1813 O O . HIS A 1 252 ? 78.278 27.401 27.036 1.00 14.12 260 HIS A O 1
ATOM 1820 N N . VAL A 1 253 ? 78.038 28.979 28.616 1.00 14.34 261 VAL A N 1
ATOM 1821 C CA . VAL A 1 253 ? 76.856 29.546 27.983 1.00 14.05 261 VAL A CA 1
ATOM 1822 C C . VAL A 1 253 ? 77.332 30.220 26.698 1.00 14.77 261 VAL A C 1
ATOM 1823 O O . VAL A 1 253 ? 76.694 30.117 25.646 1.00 12.63 261 VAL A O 1
ATOM 1827 N N . ALA A 1 254 ? 78.472 30.898 26.788 1.00 12.35 262 ALA A N 1
ATOM 1828 C CA . ALA A 1 254 ? 79.037 31.586 25.632 1.00 12.60 262 ALA A CA 1
ATOM 1829 C C . ALA A 1 254 ? 79.407 30.562 24.564 1.00 11.55 262 ALA A C 1
ATOM 1830 O O . ALA A 1 254 ? 79.167 30.775 23.373 1.00 14.89 262 ALA A O 1
ATOM 1832 N N . ALA A 1 255 ? 79.989 29.449 24.998 1.00 11.72 263 ALA A N 1
ATOM 1833 C CA . ALA A 1 255 ? 80.380 28.384 24.083 1.00 11.81 263 ALA A CA 1
ATOM 1834 C C . ALA A 1 255 ? 79.137 27.819 23.388 1.00 14.01 263 ALA A C 1
ATOM 1835 O O . ALA A 1 255 ? 79.151 27.565 22.184 1.00 12.67 263 ALA A O 1
ATOM 1837 N N . ALA A 1 256 ? 78.056 27.645 24.149 1.00 14.42 264 ALA A N 1
ATOM 1838 C CA . ALA A 1 256 ? 76.809 27.121 23.597 1.00 13.88 264 ALA A CA 1
ATOM 1839 C C . ALA A 1 256 ? 76.227 28.056 22.540 1.00 15.03 264 ALA A C 1
ATOM 1840 O O . ALA A 1 256 ? 75.834 27.613 21.462 1.00 11.71 264 ALA A O 1
ATOM 1842 N N . LYS A 1 257 ? 76.175 29.349 22.849 1.00 14.46 265 LYS A N 1
ATOM 1843 C CA . LYS A 1 257 ? 75.630 30.326 21.912 1.00 14.26 265 LYS A CA 1
ATOM 1844 C C . LYS A 1 257 ? 76.501 30.466 20.665 1.00 15.26 265 LYS A C 1
ATOM 1845 O O . LYS A 1 257 ? 75.994 30.649 19.561 1.00 15.28 265 LYS A O 1
ATOM 1851 N N . GLU A 1 258 ? 77.814 30.362 20.848 1.00 15.15 266 GLU A N 1
ATOM 1852 C CA . GLU A 1 258 ? 78.754 30.463 19.735 1.00 14.92 266 GLU A CA 1
ATOM 1853 C C . GLU A 1 258 ? 78.403 29.395 18.708 1.00 16.43 266 GLU A C 1
ATOM 1854 O O . GLU A 1 258 ? 78.383 29.650 17.502 1.00 17.02 266 GLU A O 1
ATOM 1860 N N . THR A 1 259 ? 78.117 28.193 19.195 1.00 15.85 267 THR A N 1
ATOM 1861 C CA . THR A 1 259 ? 77.758 27.088 18.314 1.00 15.86 267 THR A CA 1
ATOM 1862 C C . THR A 1 259 ? 76.375 27.314 17.705 1.00 15.06 267 THR A C 1
ATOM 1863 O O . THR A 1 259 ? 76.184 27.146 16.497 1.00 13.54 267 THR A O 1
ATOM 1867 N N . LEU A 1 260 ? 75.414 27.705 18.536 1.00 14.60 268 LEU A N 1
ATOM 1868 C CA . LEU A 1 260 ? 74.057 27.946 18.044 1.00 16.43 268 LEU A CA 1
ATOM 1869 C C . LEU A 1 260 ? 74.049 28.931 16.885 1.00 18.03 268 LEU A C 1
ATOM 1870 O O . LEU A 1 260 ? 73.279 28.779 15.938 1.00 17.73 268 LEU A O 1
ATOM 1875 N N . GLU A 1 261 ? 74.910 29.942 16.963 1.00 19.26 269 GLU A N 1
ATOM 1876 C CA . GLU A 1 261 ? 74.988 30.957 15.916 1.00 21.24 269 GLU A CA 1
ATOM 1877 C C . GLU A 1 261 ? 75.401 30.420 14.552 1.00 21.67 269 GLU A C 1
ATOM 1878 O O . GLU A 1 261 ? 75.207 31.092 13.540 1.00 19.72 269 GLU A O 1
ATOM 1884 N N . THR A 1 262 ? 75.970 29.219 14.513 1.00 20.74 270 THR A N 1
ATOM 1885 C CA . THR A 1 262 ? 76.391 28.642 13.240 1.00 20.56 270 THR A CA 1
ATOM 1886 C C . THR A 1 262 ? 75.259 27.875 12.561 1.00 20.43 270 THR A C 1
ATOM 1887 O O . THR A 1 262 ? 75.410 27.411 11.436 1.00 20.48 270 THR A O 1
ATOM 1891 N N . PHE A 1 263 ? 74.127 27.740 13.244 1.00 19.32 271 PHE A N 1
ATOM 1892 C CA . PHE A 1 263 ? 73.001 27.008 12.678 1.00 21.15 271 PHE A CA 1
ATOM 1893 C C . PHE A 1 263 ? 72.002 27.900 11.952 1.00 21.66 271 PHE A C 1
ATOM 1894 O O . PHE A 1 263 ? 71.979 29.120 12.137 1.00 20.41 271 PHE A O 1
ATOM 1902 N N . ARG A 1 264 ? 71.176 27.266 11.128 1.00 24.18 272 ARG A N 1
ATOM 1903 C CA . ARG A 1 264 ? 70.157 27.948 10.345 1.00 25.41 272 ARG A CA 1
ATOM 1904 C C . ARG A 1 264 ? 69.277 28.833 11.214 1.00 25.61 272 ARG A C 1
ATOM 1905 O O . ARG A 1 264 ? 68.739 28.393 12.230 1.00 25.86 272 ARG A O 1
ATOM 1913 N N . GLU A 1 265 ? 69.134 30.085 10.797 1.00 25.16 273 GLU A N 1
ATOM 1914 C CA . GLU A 1 265 ? 68.320 31.059 11.508 1.00 26.51 273 GLU A CA 1
ATOM 1915 C C . GLU A 1 265 ? 66.837 30.735 11.305 1.00 24.36 273 GLU A C 1
ATOM 1916 O O . GLU A 1 265 ? 66.358 30.684 10.174 1.00 24.72 273 GLU A O 1
ATOM 1922 N N . CYS A 1 266 ? 66.120 30.514 12.405 1.00 22.71 274 CYS A N 1
ATOM 1923 C CA . CYS A 1 266 ? 64.695 30.190 12.352 1.00 21.84 274 CYS A CA 1
ATOM 1924 C C . CYS A 1 266 ? 64.103 30.229 13.760 1.00 21.33 274 CYS A C 1
ATOM 1925 O O . CYS A 1 266 ? 64.834 30.371 14.741 1.00 20.80 274 CYS A O 1
ATOM 1928 N N . PRO A 1 267 ? 62.770 30.109 13.879 1.00 19.67 275 PRO A N 1
ATOM 1929 C CA . PRO A 1 267 ? 62.140 30.140 15.200 1.00 18.10 275 PRO A CA 1
ATOM 1930 C C . PRO A 1 267 ? 62.660 29.082 16.177 1.00 16.58 275 PRO A C 1
ATOM 1931 O O . PRO A 1 267 ? 62.823 29.358 17.366 1.00 16.43 275 PRO A O 1
ATOM 1935 N N . ALA A 1 268 ? 62.919 27.880 15.675 1.00 14.12 276 ALA A N 1
ATOM 1936 C CA . ALA A 1 268 ? 63.428 26.794 16.512 1.00 15.03 276 ALA A CA 1
ATOM 1937 C C . ALA A 1 268 ? 64.791 27.187 17.081 1.00 14.63 276 ALA A C 1
ATOM 1938 O O . ALA A 1 268 ? 65.093 26.914 18.243 1.00 14.32 276 ALA A O 1
ATOM 1940 N N . ARG A 1 269 ? 65.619 27.836 16.268 1.00 14.88 277 ARG A N 1
ATOM 1941 C CA . ARG A 1 269 ? 66.921 28.257 16.767 1.00 15.15 277 ARG A CA 1
ATOM 1942 C C . ARG A 1 269 ? 66.709 29.334 17.827 1.00 15.49 277 ARG A C 1
ATOM 1943 O O . ARG A 1 269 ? 67.382 29.345 18.855 1.00 15.56 277 ARG A O 1
ATOM 1951 N N . ASP A 1 270 ? 65.771 30.243 17.576 1.00 16.44 278 ASP A N 1
ATOM 1952 C CA . ASP A 1 270 ? 65.472 31.296 18.541 1.00 17.18 278 ASP A CA 1
ATOM 1953 C C . ASP A 1 270 ? 65.068 30.666 19.865 1.00 16.77 278 ASP A C 1
ATOM 1954 O O . ASP A 1 270 ? 65.454 31.140 20.935 1.00 17.55 278 ASP A O 1
ATOM 1959 N N . LYS A 1 271 ? 64.288 29.592 19.789 1.00 17.38 279 LYS A N 1
ATOM 1960 C CA . LYS A 1 271 ? 63.838 28.901 20.994 1.00 15.21 279 LYS A CA 1
ATOM 1961 C C . LYS A 1 271 ? 65.002 28.257 21.731 1.00 14.41 279 LYS A C 1
ATOM 1962 O O . LYS A 1 271 ? 65.014 28.213 22.959 1.00 15.56 279 LYS A O 1
ATOM 1968 N N . LEU A 1 272 ? 65.988 27.764 20.988 1.00 14.55 280 LEU A N 1
ATOM 1969 C CA . LEU A 1 272 ? 67.155 27.159 21.625 1.00 13.84 280 LEU A CA 1
ATOM 1970 C C . LEU A 1 272 ? 67.922 28.229 22.400 1.00 14.66 280 LEU A C 1
ATOM 1971 O O . LEU A 1 272 ? 68.461 27.964 23.478 1.00 14.76 280 LEU A O 1
ATOM 1976 N N . PHE A 1 273 ? 67.977 29.439 21.853 1.00 15.87 281 PHE A N 1
ATOM 1977 C CA . PHE A 1 273 ? 68.648 30.527 22.553 1.00 17.47 281 PHE A CA 1
ATOM 1978 C C . PHE A 1 273 ? 67.869 30.835 23.831 1.00 17.93 281 PHE A C 1
ATOM 1979 O O . PHE A 1 273 ? 68.453 31.025 24.897 1.00 18.87 281 PHE A O 1
ATOM 1987 N N . GLN A 1 274 ? 66.545 30.872 23.722 1.00 18.28 282 GLN A N 1
ATOM 1988 C CA . GLN A 1 274 ? 65.698 31.144 24.878 1.00 18.60 282 GLN A CA 1
ATOM 1989 C C . GLN A 1 274 ? 65.919 30.113 25.980 1.00 18.06 282 GLN A C 1
ATOM 1990 O O . GLN A 1 274 ? 66.058 30.463 27.154 1.00 17.43 282 GLN A O 1
ATOM 1996 N N . ILE A 1 275 ? 65.943 28.840 25.599 1.00 16.79 283 ILE A N 1
ATOM 1997 C CA . ILE A 1 275 ? 66.151 27.762 26.558 1.00 17.40 283 ILE A CA 1
ATOM 1998 C C . ILE A 1 275 ? 67.510 27.886 27.225 1.00 18.74 283 ILE A C 1
ATOM 1999 O O . ILE A 1 275 ? 67.640 27.697 28.434 1.00 19.26 283 ILE A O 1
ATOM 2004 N N . THR A 1 276 ? 68.522 28.217 26.432 1.00 17.62 284 THR A N 1
ATOM 2005 C CA . THR A 1 276 ? 69.869 28.365 26.954 1.00 19.54 284 THR A CA 1
ATOM 2006 C C . THR A 1 276 ? 69.895 29.356 28.113 1.00 22.04 284 THR A C 1
ATOM 2007 O O . THR A 1 276 ? 70.435 29.056 29.176 1.00 24.05 284 THR A O 1
ATOM 2011 N N . ASP A 1 277 ? 69.299 30.529 27.920 1.00 23.06 285 ASP A N 1
ATOM 2012 C CA . ASP A 1 277 ? 69.269 31.529 28.984 1.00 24.83 285 ASP A CA 1
ATOM 2013 C C . ASP A 1 277 ? 68.344 31.117 30.124 1.00 24.67 285 ASP A C 1
ATOM 2014 O O . ASP A 1 277 ? 68.666 31.301 31.297 1.00 25.31 285 ASP A O 1
ATOM 2019 N N . TYR A 1 278 ? 67.193 30.559 29.770 1.00 25.05 286 TYR A N 1
ATOM 2020 C CA . TYR A 1 278 ? 66.210 30.137 30.757 1.00 26.67 286 TYR A CA 1
ATOM 2021 C C . TYR A 1 278 ? 66.764 29.200 31.832 1.00 26.94 286 TYR A C 1
ATOM 2022 O O . TYR A 1 278 ? 66.521 29.409 33.023 1.00 26.75 286 TYR A O 1
ATOM 2031 N N . ILE A 1 279 ? 67.518 28.180 31.430 1.00 23.28 287 ILE A N 1
ATOM 2032 C CA . ILE A 1 279 ? 68.035 27.231 32.408 1.00 23.57 287 ILE A CA 1
ATOM 2033 C C . ILE A 1 279 ? 69.435 27.488 32.959 1.00 22.89 287 ILE A C 1
ATOM 2034 O O . ILE A 1 279 ? 69.954 26.681 33.737 1.00 23.70 287 ILE A O 1
ATOM 2039 N N . THR A 1 280 ? 70.047 28.602 32.575 1.00 22.78 288 THR A N 1
ATOM 2040 C CA . THR A 1 280 ? 71.375 28.919 33.083 1.00 24.16 288 THR A CA 1
ATOM 2041 C C . THR A 1 280 ? 71.425 30.276 33.783 1.00 26.08 288 THR A C 1
ATOM 2042 O O . THR A 1 280 ? 71.140 30.368 34.975 1.00 27.55 288 THR A O 1
ATOM 2046 N N . VAL A 1 281 ? 71.773 31.324 33.046 1.00 29.55 289 VAL A N 1
ATOM 2047 C CA . VAL A 1 281 ? 71.876 32.658 33.632 1.00 31.95 289 VAL A CA 1
ATOM 2048 C C . VAL A 1 281 ? 70.603 33.209 34.277 1.00 33.59 289 VAL A C 1
ATOM 2049 O O . VAL A 1 281 ? 70.680 33.887 35.300 1.00 31.77 289 VAL A O 1
ATOM 2053 N N . ASP A 1 282 ? 69.439 32.930 33.695 1.00 35.44 290 ASP A N 1
ATOM 2054 C CA . ASP A 1 282 ? 68.189 33.420 34.274 1.00 38.97 290 ASP A CA 1
ATOM 2055 C C . ASP A 1 282 ? 67.976 32.862 35.676 1.00 41.12 290 ASP A C 1
ATOM 2056 O O . ASP A 1 282 ? 67.307 33.479 36.502 1.00 41.17 290 ASP A O 1
ATOM 2069 N N . LEU A 1 284 ? 70.286 32.528 37.748 1.00 49.35 292 LEU A N 1
ATOM 2070 C CA . LEU A 1 284 ? 71.268 33.183 38.602 1.00 50.81 292 LEU A CA 1
ATOM 2071 C C . LEU A 1 284 ? 70.897 34.638 38.875 1.00 52.57 292 LEU A C 1
ATOM 2072 O O . LEU A 1 284 ? 71.763 35.479 39.083 1.00 53.60 292 LEU A O 1
ATOM 2077 N N . GLU A 1 285 ? 69.604 34.932 38.884 1.00 54.75 293 GLU A N 1
ATOM 2078 C CA . GLU A 1 285 ? 69.135 36.288 39.138 1.00 56.64 293 GLU A CA 1
ATOM 2079 C C . GLU A 1 285 ? 68.310 36.338 40.429 1.00 57.21 293 GLU A C 1
ATOM 2080 O O . GLU A 1 285 ? 68.697 36.988 41.413 1.00 57.95 293 GLU A O 1
#

Nearest PDB structures (foldseek):
  3ipi-assembly1_A-2  TM=1.004E+00  e=8.172E-33  Methanosarcina mazei
  5e8h-assembly1_A  TM=8.327E-01  e=2.521E-09  Arabidopsis thaliana
  4jxn-assembly1_A-2  TM=8.257E-01  e=2.351E-08  Roseobacter denitrificans OCh 114
  5ze6-assembly1_C  TM=8.196E-01  e=2.294E-07  Escherichia coli K-12
  3rmg-assembly1_B  TM=7.433E-01  e=1.309E-06  Bacteroides thetaiotaomicron

Solvent-accessible surface area: 13442 Å² total

Organism: Methanosarcina mazei (strain ATCC BAA-159 / DSM 3647 / Goe1 / Go1 / JCM 11833 / OCM 88) (NCBI:txid192952)

Foldseek 3Di:
DLCPDPLQVLLVVLQVVVLVPDDDPLLSVNVVLVPPPDSLVLLSLLQLLLCLLAVGRPQPNLLSLLLPVSLVVLVVCLCVQDPDPPVDPHHDDPDDSVSSNVSSVVSNVVSCVSCPPLDDVLSVLVVQLCLVVLVVLVVVVVSVLSNLQSPWLSSQLSSQLSSNSSNVHDPVVSNLSSLLSSLLRSLLVLQVLLVVVVVVVVVVHQLVVVVPDDNVVSSVVSLVSSVVSLVSNVVSLVVTDDDVSSVVVNVSSCVRHVVVD